Protein AF-A0A2D6XFW9-F1 (afdb_monomer)

Mean predicted aligned error: 20.6 Å

Structure (mmCIF, N/CA/C/O backbone):
data_AF-A0A2D6XFW9-F1
#
_entry.id   AF-A0A2D6XFW9-F1
#
loop_
_atom_site.group_PDB
_atom_site.id
_atom_site.type_symbol
_atom_site.label_atom_id
_atom_site.label_alt_id
_atom_site.label_comp_id
_atom_site.label_asym_id
_atom_site.label_entity_id
_atom_site.label_seq_id
_atom_site.pdbx_PDB_ins_code
_atom_site.Cartn_x
_atom_site.Cartn_y
_atom_site.Cartn_z
_atom_site.occupancy
_atom_site.B_iso_or_equiv
_atom_site.auth_seq_id
_atom_site.auth_comp_id
_atom_site.auth_asym_id
_atom_site.auth_atom_id
_atom_site.pdbx_PDB_model_num
ATOM 1 N N . MET A 1 1 ? -31.466 3.373 77.157 1.00 36.12 1 MET A N 1
ATOM 2 C CA . MET A 1 1 ? -31.553 3.469 78.629 1.00 36.12 1 MET A CA 1
ATOM 3 C C . MET A 1 1 ? -32.788 4.295 78.959 1.00 36.12 1 MET A C 1
ATOM 5 O O . MET A 1 1 ? -32.843 5.422 78.482 1.00 36.12 1 MET A O 1
ATOM 9 N N . PRO A 1 2 ? -33.806 3.752 79.644 1.00 37.75 2 PRO A N 1
ATOM 10 C CA . PRO A 1 2 ? -34.981 4.530 80.019 1.00 37.75 2 PRO A CA 1
ATOM 11 C C . PRO A 1 2 ? -34.646 5.412 81.230 1.00 37.75 2 PRO A C 1
ATOM 13 O O . PRO A 1 2 ? -34.083 4.932 82.213 1.00 37.75 2 PRO A O 1
ATOM 16 N N . TYR A 1 3 ? -34.967 6.704 81.154 1.00 42.16 3 TYR A N 1
ATOM 17 C CA . TYR A 1 3 ? -34.900 7.599 82.307 1.00 42.16 3 TYR A CA 1
ATOM 18 C C . TYR A 1 3 ? -36.077 7.283 83.237 1.00 42.16 3 TYR A C 1
ATOM 20 O O . TYR A 1 3 ? -37.224 7.596 82.931 1.00 42.16 3 TYR A O 1
ATOM 28 N N . ASN A 1 4 ? -35.783 6.641 84.368 1.00 41.56 4 ASN A N 1
ATOM 29 C CA . ASN A 1 4 ? -36.716 6.502 85.482 1.00 41.56 4 ASN A CA 1
ATOM 30 C C . ASN A 1 4 ? -36.939 7.886 86.102 1.00 41.56 4 ASN A C 1
ATOM 32 O O . ASN A 1 4 ? -36.047 8.415 86.765 1.00 41.56 4 ASN A O 1
ATOM 36 N N . ILE A 1 5 ? -38.123 8.466 85.912 1.00 48.41 5 ILE A N 1
ATOM 37 C CA . ILE A 1 5 ? -38.552 9.619 86.705 1.00 48.41 5 ILE A CA 1
ATOM 38 C C . ILE A 1 5 ? -38.893 9.079 88.096 1.00 48.41 5 ILE A C 1
ATOM 40 O O . ILE A 1 5 ? -39.923 8.438 88.296 1.00 48.41 5 ILE A O 1
ATOM 44 N N . GLN A 1 6 ? -37.989 9.280 89.053 1.00 44.66 6 GLN A N 1
ATOM 45 C CA . GLN A 1 6 ? -38.233 8.938 90.449 1.00 44.66 6 GLN A CA 1
ATOM 46 C C . GLN A 1 6 ? -39.279 9.907 91.012 1.00 44.66 6 GLN A C 1
ATOM 48 O O . GLN A 1 6 ? -39.122 11.125 90.943 1.00 44.66 6 GLN A O 1
ATOM 53 N N . THR A 1 7 ? -40.337 9.370 91.614 1.00 50.94 7 THR A N 1
ATOM 54 C CA . THR A 1 7 ? -41.472 10.113 92.196 1.00 50.94 7 THR A CA 1
ATOM 55 C C . THR A 1 7 ? -41.102 11.034 93.372 1.00 50.94 7 THR A C 1
ATOM 57 O O . THR A 1 7 ? -41.977 11.675 93.944 1.00 50.94 7 THR A O 1
ATOM 60 N N . GLY A 1 8 ? -39.815 11.144 93.723 1.00 49.94 8 GLY A N 1
ATOM 61 C CA . GLY A 1 8 ? -39.287 12.041 94.753 1.00 49.94 8 GLY A CA 1
ATOM 62 C C . GLY A 1 8 ? -38.817 13.418 94.261 1.00 49.94 8 GLY A C 1
ATOM 63 O O . GLY A 1 8 ? -38.336 14.195 95.077 1.00 49.94 8 GLY A O 1
ATOM 64 N N . GLN A 1 9 ? -38.920 13.734 92.962 1.00 46.66 9 GLN A N 1
ATOM 65 C CA . GLN A 1 9 ? -38.456 15.016 92.392 1.00 46.66 9 GLN A CA 1
ATOM 66 C C . GLN A 1 9 ? -39.557 16.065 92.159 1.00 46.66 9 GLN A C 1
ATOM 68 O O . GLN A 1 9 ? -39.294 17.112 91.570 1.00 46.66 9 GLN A O 1
ATOM 73 N N . LEU A 1 10 ? 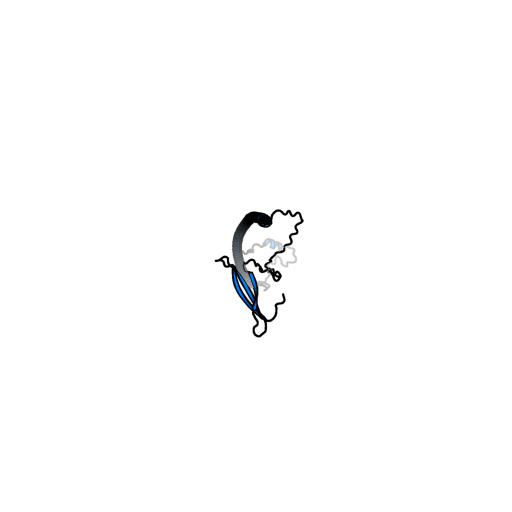-40.784 15.826 92.626 1.00 55.12 10 LEU A N 1
ATOM 74 C CA . LEU A 1 10 ? -41.758 16.908 92.751 1.00 55.12 10 LEU A CA 1
ATOM 75 C C . LEU A 1 10 ? -41.481 17.629 94.069 1.00 55.12 10 LEU A C 1
ATOM 77 O O . LEU A 1 10 ? -41.723 17.074 95.141 1.00 55.12 10 LEU A O 1
ATOM 81 N N . ASP A 1 11 ? -40.963 18.856 93.984 1.00 56.38 11 ASP A N 1
ATOM 82 C CA . ASP A 1 11 ? -40.878 19.778 95.117 1.00 56.38 11 ASP A CA 1
ATOM 83 C C . ASP A 1 11 ? -42.296 20.104 95.613 1.00 56.38 11 ASP A C 1
ATOM 85 O O . ASP A 1 11 ? -42.960 21.060 95.204 1.00 56.38 11 ASP A O 1
ATOM 89 N N . LEU A 1 12 ? -42.785 19.239 96.498 1.00 57.69 12 LEU A N 1
ATOM 90 C CA . LEU A 1 12 ? -44.073 19.361 97.169 1.00 57.69 12 LEU A CA 1
ATOM 91 C C . LEU A 1 12 ? -44.117 20.591 98.091 1.00 57.69 12 LEU A C 1
ATOM 93 O O . LEU A 1 12 ? -45.211 20.996 98.485 1.00 57.69 12 LEU A O 1
ATOM 97 N N . GLY A 1 13 ? -42.963 21.177 98.437 1.00 58.09 13 GLY A N 1
ATOM 98 C CA . GLY A 1 13 ? -42.858 22.403 99.225 1.00 58.09 13 GLY A CA 1
ATOM 99 C C . GLY A 1 13 ? -43.308 23.619 98.421 1.00 58.09 13 GLY A C 1
ATOM 100 O O . GLY A 1 13 ? -44.264 24.288 98.815 1.00 58.09 13 GLY A O 1
ATOM 101 N N . GLY A 1 14 ? -42.703 23.837 97.249 1.00 57.44 14 GLY A N 1
ATOM 102 C CA . GLY A 1 14 ? -43.089 24.923 96.340 1.00 57.44 14 GLY A CA 1
ATOM 103 C C . GLY A 1 14 ? -44.512 24.779 95.784 1.00 57.44 14 GLY A C 1
ATOM 104 O O . GLY A 1 14 ? -45.236 25.767 95.641 1.00 57.44 14 GLY A O 1
ATOM 105 N N . LEU A 1 15 ? -44.968 23.543 95.539 1.00 56.75 15 LEU A N 1
ATOM 106 C CA . LEU A 1 15 ? -46.327 23.290 95.045 1.00 56.75 15 LEU A CA 1
ATOM 107 C C . LEU A 1 15 ? -47.404 23.544 96.117 1.00 56.75 15 LEU A C 1
ATOM 109 O O . LEU A 1 15 ? -48.487 24.035 95.795 1.00 56.75 15 LEU A O 1
ATOM 113 N N . LYS A 1 16 ? -47.108 23.271 97.397 1.00 54.97 16 LYS A N 1
ATOM 114 C CA . LYS A 1 16 ? -48.001 23.610 98.520 1.00 54.97 16 LYS A CA 1
ATOM 115 C C . LYS A 1 16 ? -48.196 25.115 98.656 1.00 54.97 16 LYS A C 1
ATOM 117 O O . LYS A 1 16 ? -49.320 25.559 98.861 1.00 54.97 16 LYS A O 1
ATOM 122 N N . GLU A 1 17 ? -47.131 25.896 98.514 1.00 55.38 17 GLU A N 1
ATOM 123 C CA . GLU A 1 17 ? -47.202 27.357 98.613 1.00 55.38 17 GLU A CA 1
ATOM 124 C C . GLU A 1 17 ? -47.985 27.984 97.449 1.00 55.38 17 GLU A C 1
ATOM 126 O O . GLU A 1 17 ? -48.726 28.951 97.633 1.00 55.38 17 GLU A O 1
ATOM 131 N N . TYR A 1 18 ? -47.885 27.391 96.256 1.00 56.81 18 TYR A N 1
ATOM 132 C CA . TYR A 1 18 ? -48.625 27.846 95.080 1.00 56.81 18 TYR A CA 1
ATOM 133 C C . TYR A 1 18 ? -50.129 27.530 95.166 1.00 56.81 18 TYR A C 1
ATOM 135 O O . TYR A 1 18 ? -50.955 28.344 94.751 1.00 56.81 18 TYR A O 1
ATOM 143 N N . LEU A 1 19 ? -50.496 26.382 95.749 1.00 54.97 19 LEU A N 1
ATOM 144 C CA . LEU A 1 19 ? -51.890 25.943 95.907 1.00 54.97 19 LEU A CA 1
ATOM 145 C C . LEU A 1 19 ? -52.608 26.559 97.122 1.00 54.97 19 LEU A C 1
ATOM 147 O O . LEU A 1 19 ? -53.835 26.552 97.163 1.00 54.97 19 LEU A O 1
ATOM 151 N N . LEU A 1 20 ? -51.875 27.112 98.094 1.00 55.34 20 LEU A N 1
ATOM 152 C CA . LEU A 1 20 ? -52.429 27.701 99.324 1.00 55.34 20 LEU A CA 1
ATOM 153 C C . LEU A 1 20 ? -52.500 29.240 99.300 1.00 55.34 20 LEU A C 1
ATOM 155 O O . LEU A 1 20 ? -52.651 29.870 100.349 1.00 55.34 20 LEU A O 1
ATOM 159 N N . ARG A 1 21 ? -52.415 29.878 98.122 1.00 57.34 21 ARG A N 1
ATOM 160 C CA . ARG A 1 21 ? -52.534 31.342 98.018 1.00 57.34 21 ARG A CA 1
ATOM 161 C C . ARG A 1 21 ? -53.916 31.833 98.500 1.00 57.34 21 ARG A C 1
ATOM 163 O O . ARG A 1 21 ? -54.924 31.417 97.929 1.00 57.34 21 ARG A O 1
ATOM 170 N N . PRO A 1 22 ? -53.997 32.798 99.441 1.00 51.69 22 PRO A N 1
ATOM 171 C CA . PRO A 1 22 ? -55.264 33.233 100.052 1.00 51.69 22 PRO A CA 1
ATOM 172 C C . PRO A 1 22 ? -56.226 34.039 99.156 1.00 51.69 22 PRO A C 1
ATOM 174 O O . PRO A 1 22 ? -57.184 34.608 99.669 1.00 51.69 22 PRO A O 1
ATOM 177 N N . ALA A 1 23 ? -55.984 34.159 97.847 1.00 52.81 23 ALA A N 1
ATOM 178 C CA . ALA A 1 23 ? -56.707 35.115 97.000 1.00 52.81 23 ALA A CA 1
ATOM 179 C C . ALA A 1 23 ? -56.945 34.638 95.556 1.00 52.81 23 ALA A C 1
ATOM 181 O O . ALA A 1 23 ? -56.825 35.422 94.618 1.00 52.81 23 ALA A O 1
ATOM 182 N N . SER A 1 24 ? -57.310 33.368 95.354 1.00 47.84 24 SER A N 1
ATOM 183 C CA . SER A 1 24 ? -57.966 32.966 94.102 1.00 47.84 24 SER A CA 1
ATOM 184 C C . SER A 1 24 ? -59.389 32.504 94.398 1.00 47.84 24 SER A C 1
ATOM 186 O O . SER A 1 24 ? -59.633 31.455 94.983 1.00 47.84 24 SER A O 1
ATOM 188 N N . THR A 1 25 ? -60.353 33.332 94.018 1.00 51.44 25 THR A N 1
ATOM 189 C CA . THR A 1 25 ? -61.796 33.118 94.168 1.00 51.44 25 THR A CA 1
ATOM 190 C C . THR A 1 25 ? -62.356 32.079 93.183 1.00 51.44 25 THR A C 1
ATOM 192 O O . THR A 1 25 ? -63.537 32.129 92.852 1.00 51.44 25 THR A O 1
ATOM 195 N N . SER A 1 26 ? -61.548 31.123 92.702 1.00 50.12 26 SER A N 1
ATOM 196 C CA . SER A 1 26 ? -62.024 30.098 91.758 1.00 50.12 26 SER A CA 1
ATOM 197 C C . SER A 1 26 ? -61.462 28.684 91.940 1.00 50.12 26 SER A C 1
ATOM 199 O O . SER A 1 26 ? -61.667 27.850 91.060 1.00 50.12 26 SER A O 1
ATOM 201 N N . LEU A 1 27 ? -60.813 28.358 93.061 1.00 49.47 27 LEU A N 1
ATOM 202 C CA . LEU A 1 27 ? -60.666 26.956 93.463 1.00 49.47 27 LEU A CA 1
ATOM 203 C C . LEU A 1 27 ? -61.596 26.687 94.643 1.00 49.47 27 LEU A C 1
ATOM 205 O O . LEU A 1 27 ? -61.337 27.093 95.772 1.00 49.47 27 LEU A O 1
ATOM 209 N N . SER A 1 28 ? -62.697 25.988 94.374 1.00 47.03 28 SER A N 1
ATOM 210 C CA . SER A 1 28 ? -63.660 25.494 95.361 1.00 47.03 28 SER A CA 1
ATOM 211 C C . SER A 1 28 ? -63.086 24.326 96.180 1.00 47.03 28 SER A C 1
ATOM 213 O O . SER A 1 28 ? -63.666 23.244 96.239 1.00 47.03 28 SER A O 1
ATOM 215 N N . GLY A 1 29 ? -61.920 24.529 96.786 1.00 47.06 29 GLY A N 1
ATOM 216 C CA . GLY A 1 29 ? -61.250 23.576 97.659 1.00 47.06 29 GLY A CA 1
ATOM 217 C C . GLY A 1 29 ? -60.850 24.284 98.942 1.00 47.06 29 GLY A C 1
ATOM 218 O O . GLY A 1 29 ? -59.818 24.938 99.001 1.00 47.06 29 GLY A O 1
ATOM 219 N N . SER A 1 30 ? -61.695 24.191 99.967 1.00 46.94 30 SER A N 1
ATOM 220 C CA . SER A 1 30 ? -61.355 24.636 101.321 1.00 46.94 30 SER A CA 1
ATOM 221 C C . SER A 1 30 ? -60.059 23.957 101.785 1.00 46.94 30 SER A C 1
ATOM 223 O O . SER A 1 30 ? -59.922 22.743 101.655 1.00 46.94 30 SER A O 1
ATOM 225 N N . ALA A 1 31 ? -59.133 24.716 102.381 1.00 51.06 31 ALA A N 1
ATOM 226 C CA . ALA A 1 31 ? -57.879 24.198 102.943 1.00 51.06 31 ALA A CA 1
ATOM 227 C C . ALA A 1 31 ? -58.079 23.224 104.128 1.00 51.06 31 ALA A C 1
ATOM 229 O O . ALA A 1 31 ? -57.128 22.588 104.574 1.00 51.06 31 ALA A O 1
ATOM 230 N N . LEU A 1 32 ? -59.314 23.085 104.626 1.00 47.47 32 LEU A N 1
ATOM 231 C CA . LEU A 1 32 ? -59.712 22.092 105.631 1.00 47.47 32 LEU A CA 1
ATOM 232 C C . LEU A 1 32 ? -60.466 20.898 105.021 1.00 47.47 32 LEU A C 1
ATOM 234 O O . LEU A 1 32 ? -60.888 20.001 105.746 1.00 47.47 32 LEU A O 1
ATOM 238 N N . ASN A 1 33 ? -60.632 20.868 103.696 1.00 45.75 33 ASN A N 1
ATOM 239 C CA . ASN A 1 33 ? -61.278 19.785 102.970 1.00 45.75 33 ASN A CA 1
ATOM 240 C C . ASN A 1 33 ? -60.227 18.837 102.370 1.00 45.75 33 ASN A C 1
ATOM 242 O O . ASN A 1 33 ? -59.989 18.805 101.164 1.00 45.75 33 ASN A O 1
ATOM 246 N N . THR A 1 34 ? -59.601 18.031 103.229 1.00 45.88 34 THR A N 1
ATOM 247 C CA . THR A 1 34 ? -58.757 16.896 102.814 1.00 45.88 34 THR A CA 1
ATOM 248 C C . THR A 1 34 ? -59.562 15.744 102.200 1.00 45.88 34 THR A C 1
ATOM 250 O O . THR A 1 34 ? -58.976 14.752 101.774 1.00 45.88 34 THR A O 1
ATOM 253 N N . THR A 1 35 ? -60.891 15.869 102.102 1.00 44.88 35 THR A N 1
ATOM 254 C CA . THR A 1 35 ? -61.778 14.903 101.440 1.00 44.88 35 THR A CA 1
ATOM 255 C C . THR A 1 35 ? -62.240 15.362 100.054 1.00 44.88 35 THR A C 1
ATOM 257 O O . THR A 1 35 ? -63.012 14.662 99.411 1.00 44.88 35 THR A O 1
ATOM 260 N N . GLY A 1 36 ? -61.686 16.466 99.530 1.00 42.34 36 GLY A N 1
ATOM 261 C CA . GLY A 1 36 ? -61.765 16.854 98.113 1.00 42.34 36 GLY A CA 1
ATOM 262 C C . GLY A 1 36 ? -60.891 15.998 97.185 1.00 42.34 36 GLY A C 1
ATOM 263 O O . GLY A 1 36 ? -60.673 16.351 96.029 1.00 42.34 36 GLY A O 1
ATOM 264 N N . PHE A 1 37 ? -60.375 14.877 97.694 1.00 46.59 37 PHE A N 1
ATOM 265 C CA . PHE A 1 37 ? -59.986 13.739 96.877 1.00 46.59 37 PHE A CA 1
ATOM 266 C C . PHE A 1 37 ? -61.227 13.328 96.090 1.00 46.59 37 PHE A C 1
ATOM 268 O O . PHE A 1 37 ? -62.260 13.101 96.710 1.00 46.59 37 PHE A O 1
ATOM 275 N N . TYR A 1 38 ? -61.153 13.247 94.760 1.00 43.62 38 TYR A N 1
ATOM 276 C CA . TYR A 1 38 ? -62.194 12.604 93.956 1.00 43.62 38 TYR A CA 1
ATOM 277 C C . TYR A 1 38 ? -62.615 11.296 94.657 1.00 43.62 38 TYR A C 1
ATOM 279 O O . TYR A 1 38 ? -61.826 10.349 94.666 1.00 43.62 38 TYR A O 1
ATOM 287 N N . PRO A 1 39 ? -63.813 11.208 95.271 1.00 42.81 39 PRO A N 1
ATOM 288 C CA . PRO A 1 39 ? -64.219 10.042 96.041 1.00 42.81 39 PRO A CA 1
ATOM 289 C C . PRO A 1 39 ? -64.904 9.051 95.104 1.00 42.81 39 PRO A C 1
ATOM 291 O O . PRO A 1 39 ? -65.959 8.504 95.404 1.00 42.81 39 PRO A O 1
ATOM 294 N N . TYR A 1 40 ? -64.297 8.837 93.941 1.00 41.16 40 TYR A N 1
ATOM 295 C CA . TYR A 1 40 ? -64.568 7.671 93.134 1.00 41.16 40 TYR A CA 1
ATOM 296 C C . TYR A 1 40 ? -63.318 6.810 93.208 1.00 41.16 40 TYR A C 1
ATOM 298 O O . TYR A 1 40 ? -62.318 7.030 92.527 1.00 41.16 40 TYR A O 1
ATOM 306 N N . THR A 1 41 ? -63.380 5.807 94.081 1.00 45.09 41 THR A N 1
ATOM 307 C CA . THR A 1 41 ? -62.641 4.561 93.902 1.00 45.09 41 THR A CA 1
ATOM 308 C C . THR A 1 41 ? -63.145 3.932 92.604 1.00 45.09 41 THR A C 1
ATOM 310 O O . THR A 1 41 ? -64.073 3.129 92.603 1.00 45.09 41 THR A O 1
ATOM 313 N N . GLY A 1 42 ? -62.617 4.408 91.485 1.00 51.47 42 GLY A N 1
ATOM 314 C CA . GLY A 1 42 ? -63.101 4.081 90.153 1.00 51.47 42 GLY A CA 1
ATOM 315 C C . GLY A 1 42 ? -62.723 5.199 89.198 1.00 51.47 42 GLY A C 1
ATOM 316 O O . GLY A 1 42 ? -63.120 6.343 89.391 1.00 51.47 42 GLY A O 1
ATOM 317 N N . ASN A 1 43 ? -61.914 4.862 88.196 1.00 50.12 43 ASN A N 1
ATOM 318 C CA . ASN A 1 43 ? -61.551 5.725 87.077 1.00 50.12 43 ASN A CA 1
ATOM 319 C C . ASN A 1 43 ? -62.828 6.387 86.503 1.00 50.12 43 ASN A C 1
ATOM 321 O O . ASN A 1 43 ? -63.604 5.669 85.877 1.00 50.12 43 ASN A O 1
ATOM 325 N N . PRO A 1 44 ? -63.076 7.704 86.689 1.00 50.19 44 PRO A N 1
ATOM 326 C CA . PRO A 1 44 ? -64.370 8.350 86.402 1.00 50.19 44 PRO A CA 1
ATOM 327 C C . PRO A 1 44 ? -64.752 8.418 84.919 1.00 50.19 44 PRO A C 1
ATOM 329 O O . PRO A 1 44 ? -65.653 9.164 84.546 1.00 50.19 44 PRO A O 1
ATOM 332 N N . SER A 1 45 ? -64.024 7.715 84.058 1.00 52.38 45 SER A N 1
ATOM 333 C CA . SER A 1 45 ? -64.115 7.882 82.623 1.00 52.38 45 SER A CA 1
ATOM 334 C C . SER A 1 45 ? -64.441 6.593 81.875 1.00 52.38 45 SER A C 1
ATOM 336 O O . SER A 1 45 ? -64.977 6.705 80.786 1.00 52.38 45 SER A O 1
ATOM 338 N N . ASP A 1 46 ? -64.128 5.386 82.367 1.00 52.22 46 ASP A N 1
ATOM 339 C CA . ASP A 1 46 ? -64.148 4.161 81.525 1.00 52.22 46 ASP A CA 1
ATOM 340 C C . ASP A 1 46 ? -63.426 4.323 80.155 1.00 52.22 46 ASP A C 1
ATOM 342 O O . ASP A 1 46 ? -63.452 3.435 79.309 1.00 52.22 46 ASP A O 1
ATOM 346 N N . PHE A 1 47 ? -62.725 5.443 79.927 1.00 57.06 47 PHE A N 1
ATOM 347 C CA . PHE A 1 47 ? -62.207 5.853 78.622 1.00 57.06 47 PHE A CA 1
ATOM 348 C C . PHE A 1 47 ? -60.833 5.228 78.350 1.00 57.06 47 PHE A C 1
ATOM 350 O O . PHE A 1 47 ? -60.435 5.104 77.196 1.00 57.06 47 PHE A O 1
ATOM 357 N N . ALA A 1 48 ? -60.113 4.814 79.399 1.00 56.81 48 ALA A N 1
ATOM 358 C CA . ALA A 1 48 ? -58.905 3.998 79.302 1.00 56.81 48 ALA A CA 1
ATOM 359 C C . ALA A 1 48 ? -58.590 3.339 80.657 1.00 56.81 48 ALA A C 1
ATOM 361 O O . ALA A 1 48 ? -58.143 4.003 81.594 1.00 56.81 48 ALA A O 1
ATOM 362 N N . HIS A 1 49 ? -58.809 2.029 80.780 1.00 70.19 49 HIS A N 1
ATOM 363 C CA . HIS A 1 49 ? -58.233 1.231 81.868 1.00 70.19 49 HIS A CA 1
ATOM 364 C C . HIS A 1 49 ? -56.787 0.837 81.506 1.00 70.19 49 HIS A C 1
ATOM 366 O O . HIS A 1 49 ? -56.450 0.732 80.327 1.00 70.19 49 HIS A O 1
ATOM 372 N N . SER A 1 50 ? -55.913 0.619 82.494 1.00 77.31 50 SER A N 1
ATOM 373 C CA . SER A 1 50 ? -54.483 0.332 82.295 1.00 77.31 50 SER A CA 1
ATOM 374 C C . SER A 1 50 ? -54.227 -0.843 81.346 1.00 77.31 50 SER A C 1
ATOM 376 O O . SER A 1 50 ? -53.312 -0.762 80.534 1.00 77.31 50 SER A O 1
ATOM 378 N N . GLY A 1 51 ? -55.080 -1.874 81.370 1.00 82.06 51 GLY A N 1
ATOM 379 C CA . GLY A 1 51 ? -54.987 -3.004 80.439 1.00 82.06 51 GLY A CA 1
ATOM 380 C C . GLY A 1 51 ? -55.249 -2.637 78.969 1.00 82.06 51 GLY A C 1
ATOM 381 O O . GLY A 1 51 ? -54.635 -3.215 78.079 1.00 82.06 51 GLY A O 1
ATOM 382 N N . TYR A 1 52 ? -56.102 -1.644 78.691 1.00 83.81 52 TYR A N 1
ATOM 383 C CA . TYR A 1 52 ? -56.346 -1.156 77.324 1.00 83.81 52 TYR A CA 1
ATOM 384 C C . TYR A 1 52 ? -55.138 -0.387 76.775 1.00 83.81 52 TYR A C 1
ATOM 386 O O . TYR A 1 52 ? -54.733 -0.585 75.631 1.00 83.81 52 TYR A O 1
ATOM 394 N N . VAL A 1 53 ? -54.520 0.456 77.610 1.00 85.69 53 VAL A N 1
ATOM 395 C CA . VAL A 1 53 ? -53.297 1.191 77.247 1.00 85.69 53 VAL A CA 1
ATOM 396 C C . VAL A 1 53 ? -52.128 0.230 77.024 1.00 85.69 53 VAL A C 1
ATOM 398 O O . VAL A 1 53 ? -51.367 0.406 76.075 1.00 85.69 53 VAL A O 1
ATOM 401 N N . GLU A 1 54 ? -52.003 -0.800 77.862 1.00 86.56 54 GLU A N 1
ATOM 402 C CA . GLU A 1 54 ? -50.982 -1.841 77.722 1.00 86.56 54 GLU A CA 1
ATOM 403 C C . GLU A 1 54 ? -51.153 -2.637 76.422 1.00 86.56 54 GLU A C 1
ATOM 405 O O . GLU A 1 54 ? -50.182 -2.802 75.684 1.00 86.56 54 GLU A O 1
ATOM 410 N N . ALA A 1 55 ? -52.384 -3.041 76.089 1.00 87.69 55 ALA A N 1
ATOM 411 C CA . ALA A 1 55 ? -52.686 -3.731 74.835 1.00 87.69 55 ALA A CA 1
ATOM 412 C C . ALA A 1 55 ? -52.315 -2.880 73.609 1.00 87.69 55 ALA A C 1
ATOM 414 O O . ALA A 1 55 ? -51.551 -3.331 72.757 1.00 87.69 55 ALA A O 1
ATOM 415 N N . ILE A 1 56 ? -52.762 -1.618 73.559 1.00 91.06 56 ILE A N 1
ATOM 416 C CA . ILE A 1 56 ? -52.424 -0.699 72.458 1.00 91.06 56 ILE A CA 1
ATOM 417 C C . ILE A 1 56 ? -50.915 -0.473 72.362 1.00 91.06 56 ILE A C 1
ATOM 419 O O . ILE A 1 56 ? -50.354 -0.455 71.266 1.00 91.06 56 ILE A O 1
ATOM 423 N N . SER A 1 57 ? -50.235 -0.288 73.495 1.00 92.56 57 SER A N 1
ATOM 424 C CA . SER A 1 57 ? -48.783 -0.105 73.513 1.00 92.56 57 SER A CA 1
ATOM 425 C C . SER A 1 57 ? -48.051 -1.345 72.986 1.00 92.56 57 SER A C 1
ATOM 427 O O . SER A 1 57 ? -47.082 -1.211 72.230 1.00 92.56 57 SER A O 1
ATOM 429 N N . GLY A 1 58 ? -48.544 -2.538 73.328 1.00 96.06 58 GLY A N 1
ATOM 430 C CA . GLY A 1 58 ? -48.074 -3.815 72.798 1.00 96.06 58 GLY A CA 1
ATOM 431 C C . GLY A 1 58 ? -48.256 -3.918 71.285 1.00 96.06 58 GLY A C 1
ATOM 432 O O . GLY A 1 58 ? -47.285 -4.199 70.580 1.00 96.06 58 GLY A O 1
ATOM 433 N N . ASP A 1 59 ? -49.451 -3.607 70.778 1.00 96.25 59 ASP A N 1
ATOM 434 C CA . ASP A 1 59 ? -49.760 -3.616 69.344 1.00 96.25 59 ASP A CA 1
ATOM 435 C C . ASP A 1 59 ? -48.863 -2.642 68.571 1.00 96.25 59 ASP A C 1
ATOM 437 O O . ASP A 1 59 ? -48.229 -3.027 67.586 1.00 96.25 59 ASP A O 1
ATOM 441 N N . ILE A 1 60 ? -48.727 -1.398 69.048 1.00 96.38 60 ILE A N 1
ATOM 442 C CA . ILE A 1 60 ? -47.847 -0.385 68.443 1.00 96.38 60 ILE A CA 1
ATOM 443 C C . ILE A 1 60 ? -46.396 -0.874 68.430 1.00 96.38 60 ILE A C 1
ATOM 445 O O . ILE A 1 60 ? -45.719 -0.782 67.405 1.00 96.38 60 ILE A O 1
ATOM 449 N N . SER A 1 61 ? -45.914 -1.431 69.541 1.00 96.12 61 SER A N 1
ATOM 450 C CA . SER A 1 61 ? -44.549 -1.961 69.634 1.00 96.12 61 SER A CA 1
ATOM 451 C C . SER A 1 61 ? -44.333 -3.137 68.676 1.00 96.12 61 SER A C 1
ATOM 453 O O . SER A 1 61 ? -43.288 -3.226 68.025 1.00 96.12 61 SER A O 1
ATOM 455 N N . GLY A 1 62 ? -45.331 -4.014 68.539 1.00 97.25 62 GLY A N 1
ATOM 456 C CA . GLY A 1 62 ? -45.336 -5.120 67.585 1.00 97.25 62 GLY A CA 1
ATOM 457 C C . GLY A 1 62 ? -45.291 -4.643 66.132 1.00 97.25 62 GLY A C 1
ATOM 458 O O . GLY A 1 62 ? -44.471 -5.138 65.348 1.00 97.25 62 GLY A O 1
ATOM 459 N N . TYR A 1 63 ? -46.100 -3.639 65.785 1.00 98.06 63 TYR A N 1
ATOM 460 C CA . TYR A 1 63 ? -46.089 -3.001 64.467 1.00 98.06 63 TYR A CA 1
ATOM 461 C C . TYR A 1 63 ? -44.742 -2.346 64.164 1.00 98.06 63 TYR A C 1
ATOM 463 O O . TYR A 1 63 ? -44.158 -2.620 63.116 1.00 98.06 63 TYR A O 1
ATOM 471 N N . ILE A 1 64 ? -44.198 -1.550 65.091 1.00 97.50 64 ILE A N 1
ATOM 472 C CA . ILE A 1 64 ? -42.883 -0.911 64.934 1.00 97.50 64 ILE A CA 1
ATOM 473 C C . ILE A 1 64 ? -41.801 -1.968 64.708 1.00 97.50 64 ILE A C 1
ATOM 475 O O . ILE A 1 64 ? -40.977 -1.824 63.803 1.00 97.50 64 ILE A O 1
ATOM 479 N N . ARG A 1 65 ? -41.801 -3.057 65.487 1.00 97.56 65 ARG A N 1
ATOM 480 C CA . ARG A 1 65 ? -40.826 -4.147 65.332 1.00 97.56 65 ARG A CA 1
ATOM 481 C C . ARG A 1 65 ? -40.936 -4.822 63.964 1.00 97.56 65 ARG A C 1
ATOM 483 O O . ARG A 1 65 ? -39.915 -5.151 63.372 1.00 97.56 65 ARG A O 1
ATOM 490 N N . THR A 1 66 ? -42.153 -5.002 63.460 1.00 98.12 66 THR A N 1
ATOM 491 C CA . THR A 1 66 ? -42.398 -5.617 62.148 1.00 98.12 66 THR A CA 1
ATOM 492 C C . THR A 1 66 ? -41.927 -4.705 61.019 1.00 98.12 66 THR A C 1
ATOM 494 O O . THR A 1 66 ? -41.109 -5.115 60.202 1.00 98.12 66 THR A O 1
ATOM 497 N N . VAL A 1 67 ? -42.362 -3.442 61.018 1.00 97.81 67 VAL A N 1
ATOM 498 C CA . VAL A 1 67 ? -41.993 -2.455 59.990 1.00 97.81 67 VAL A CA 1
ATOM 499 C C . VAL A 1 67 ? -40.485 -2.195 59.985 1.00 97.81 67 VAL A C 1
ATOM 501 O O . VAL A 1 67 ? -39.864 -2.176 58.928 1.00 97.81 67 VAL A O 1
ATOM 504 N N . SER A 1 68 ? -39.865 -2.051 61.160 1.00 97.69 68 SER A N 1
ATOM 505 C CA . SER A 1 68 ? -38.408 -1.872 61.259 1.00 97.69 68 SER A CA 1
ATOM 506 C C . SER A 1 68 ? -37.610 -3.116 60.858 1.00 97.69 68 SER A C 1
ATOM 508 O O . SER A 1 68 ? -36.458 -2.978 60.449 1.00 97.69 68 SER A O 1
ATOM 510 N N . GLY A 1 69 ? -38.196 -4.313 60.966 1.00 98.31 69 GLY A N 1
ATOM 511 C CA . GLY A 1 69 ? -37.633 -5.545 60.414 1.00 98.31 69 GLY A CA 1
ATOM 512 C C . GLY A 1 69 ? -37.598 -5.500 58.890 1.00 98.31 69 GLY A C 1
ATOM 513 O O . GLY A 1 69 ? -36.519 -5.568 58.316 1.00 98.31 69 GLY A O 1
ATOM 514 N N . VAL A 1 70 ? -38.751 -5.254 58.260 1.00 98.31 70 VAL A N 1
ATOM 515 C CA . VAL A 1 70 ? -38.872 -5.154 56.793 1.00 98.31 70 VAL A CA 1
ATOM 516 C C . VAL A 1 70 ? -37.927 -4.095 56.222 1.00 98.31 70 VAL A C 1
ATOM 518 O O . VAL A 1 70 ? -37.142 -4.391 55.332 1.00 98.31 70 VAL A O 1
ATOM 521 N N . ILE A 1 71 ? -37.916 -2.882 56.790 1.00 98.31 71 ILE A N 1
ATOM 522 C CA . ILE A 1 71 ? -37.024 -1.802 56.331 1.00 98.31 71 ILE A CA 1
ATOM 523 C C . ILE A 1 71 ? -35.550 -2.209 56.429 1.00 98.31 71 ILE A C 1
ATOM 525 O O . ILE A 1 71 ? -34.747 -1.858 55.567 1.00 98.31 71 ILE A O 1
ATOM 529 N N . ARG A 1 72 ? -35.166 -2.915 57.499 1.00 98.56 72 ARG A N 1
ATOM 530 C CA . ARG A 1 72 ? -33.786 -3.371 57.680 1.00 98.56 72 ARG A CA 1
ATOM 531 C C . ARG A 1 72 ? -33.407 -4.382 56.607 1.00 98.56 72 ARG A C 1
ATOM 533 O O . ARG A 1 72 ? -32.322 -4.257 56.048 1.00 98.56 72 ARG A O 1
ATOM 540 N N . ASP A 1 73 ? -34.283 -5.340 56.338 1.00 98.50 73 ASP A N 1
ATOM 541 C CA . ASP A 1 73 ? -34.040 -6.383 55.348 1.00 98.50 73 ASP A CA 1
ATOM 542 C C . ASP A 1 73 ? -33.945 -5.774 53.938 1.00 98.50 73 ASP A C 1
ATOM 544 O O . ASP A 1 73 ? -32.954 -6.016 53.248 1.00 98.50 73 ASP A O 1
ATOM 548 N N . ASP A 1 74 ? -34.859 -4.866 53.573 1.00 98.56 74 ASP A N 1
ATOM 549 C CA . ASP A 1 74 ? -34.836 -4.141 52.292 1.00 98.56 74 ASP A CA 1
ATOM 550 C C . ASP A 1 74 ? -33.551 -3.314 52.114 1.00 98.56 74 ASP A C 1
ATOM 552 O O . ASP A 1 74 ? -32.942 -3.292 51.040 1.00 98.56 74 ASP A O 1
ATOM 556 N N . LEU A 1 75 ? -33.107 -2.621 53.170 1.00 98.62 75 LEU A N 1
ATOM 557 C CA . LEU A 1 75 ? -31.872 -1.833 53.136 1.00 98.62 75 LEU A CA 1
ATOM 558 C C . LEU A 1 75 ? -30.634 -2.721 52.983 1.00 98.62 75 LEU A C 1
ATOM 560 O O . LEU A 1 75 ? -29.710 -2.357 52.250 1.00 98.62 75 LEU A O 1
ATOM 564 N N . VAL A 1 76 ? -30.606 -3.870 53.661 1.00 98.62 76 VAL A N 1
ATOM 565 C CA . VAL A 1 76 ? -29.513 -4.841 53.542 1.00 98.62 76 VAL A CA 1
ATOM 566 C C . VAL A 1 76 ? -29.481 -5.425 52.133 1.00 98.62 76 VAL A C 1
ATOM 568 O O . VAL A 1 76 ? -28.424 -5.398 51.501 1.00 98.62 76 VAL A O 1
ATOM 571 N N . GLU A 1 77 ? -30.619 -5.878 51.607 1.00 98.50 77 GLU A N 1
ATOM 572 C CA . GLU A 1 77 ? -30.717 -6.448 50.262 1.00 98.50 77 GLU A CA 1
ATOM 573 C C . GLU A 1 77 ? -30.317 -5.429 49.188 1.00 98.50 77 GLU A C 1
ATOM 575 O O . GLU A 1 77 ? -29.466 -5.710 48.339 1.00 98.50 77 GLU A O 1
ATOM 580 N N . SER A 1 78 ? -30.866 -4.214 49.253 1.00 98.56 78 SER A N 1
ATOM 581 C CA . SER A 1 78 ? -30.535 -3.136 48.318 1.00 98.56 78 SER A CA 1
ATOM 582 C C . SER A 1 78 ? -29.047 -2.768 48.388 1.00 98.56 78 SER A C 1
ATOM 584 O O . SER A 1 78 ? -28.388 -2.614 47.355 1.00 98.56 78 SER A O 1
ATOM 586 N N . GLY A 1 79 ? -28.473 -2.729 49.597 1.00 98.62 79 GLY A N 1
ATOM 587 C CA . GLY A 1 79 ? -27.041 -2.523 49.810 1.00 98.62 79 GLY A CA 1
ATOM 588 C C . GLY A 1 79 ? -26.177 -3.627 49.190 1.00 98.62 79 GLY A C 1
ATOM 589 O O . GLY A 1 79 ? -25.185 -3.332 48.515 1.00 98.62 79 GLY A O 1
ATOM 590 N N . THR A 1 80 ? -26.563 -4.895 49.358 1.00 98.62 80 THR A N 1
ATOM 591 C CA . THR A 1 80 ? -25.879 -6.039 48.736 1.00 98.62 80 THR A CA 1
ATOM 592 C C . THR A 1 80 ? -25.965 -5.985 47.211 1.00 98.62 80 THR A C 1
ATOM 594 O O . THR A 1 80 ? -24.942 -6.136 46.536 1.00 98.62 80 THR A O 1
ATOM 597 N N . ASN A 1 81 ? -27.144 -5.696 46.657 1.00 98.56 81 ASN A N 1
ATOM 598 C CA . ASN A 1 81 ? -27.357 -5.600 45.212 1.00 98.56 81 ASN A CA 1
ATOM 599 C C . ASN A 1 81 ? -26.531 -4.468 44.589 1.00 98.56 81 ASN A C 1
ATOM 601 O O . ASN A 1 81 ? -25.838 -4.681 43.588 1.00 98.56 81 ASN A O 1
ATOM 605 N N . LEU A 1 82 ? -26.533 -3.285 45.210 1.00 98.62 82 LEU A N 1
ATOM 606 C CA . LEU A 1 82 ? -25.754 -2.139 44.745 1.00 98.62 82 LEU A CA 1
ATOM 607 C C . LEU A 1 82 ? -24.244 -2.409 44.816 1.00 98.62 82 LEU A C 1
ATOM 609 O O . LEU A 1 82 ? -23.511 -2.077 43.881 1.00 98.62 82 LEU A O 1
ATOM 613 N N . SER A 1 83 ? -23.775 -3.046 45.892 1.00 98.62 83 SER A N 1
ATOM 614 C CA . SER A 1 83 ? -22.368 -3.439 46.044 1.00 98.62 83 SER A CA 1
ATOM 615 C C . SER A 1 83 ? -21.937 -4.451 44.974 1.00 98.62 83 SER A C 1
ATOM 617 O O . SER A 1 83 ? -20.886 -4.290 44.339 1.00 98.62 83 SER A O 1
ATOM 619 N N . GLY A 1 84 ? -22.782 -5.450 44.701 1.00 98.75 84 GLY A N 1
ATOM 620 C CA . GLY A 1 84 ? -22.553 -6.440 43.651 1.00 98.75 84 GLY A CA 1
ATOM 621 C C . GLY A 1 84 ? -22.504 -5.814 42.257 1.00 98.75 84 GLY A C 1
ATOM 622 O O . GLY A 1 84 ? -21.582 -6.092 41.488 1.00 98.75 84 GLY A O 1
ATOM 623 N N . TYR A 1 85 ? -23.447 -4.922 41.941 1.00 98.69 85 TYR A N 1
ATOM 624 C CA . TYR A 1 85 ? -23.460 -4.189 40.674 1.00 98.69 85 TYR A CA 1
ATOM 625 C C . TYR A 1 85 ? -22.211 -3.315 40.506 1.00 98.69 85 TYR A C 1
ATOM 627 O O . TYR A 1 85 ? -21.538 -3.382 39.478 1.00 98.69 85 TYR A O 1
ATOM 635 N N . THR A 1 86 ? -21.848 -2.561 41.546 1.00 98.69 86 THR A N 1
ATOM 636 C CA . THR A 1 86 ? -20.654 -1.702 41.548 1.00 98.69 86 THR A CA 1
ATOM 637 C C . THR A 1 86 ? -19.384 -2.516 41.305 1.00 98.69 86 THR A C 1
ATOM 639 O O . THR A 1 86 ? -18.524 -2.109 40.525 1.00 98.69 86 THR A O 1
ATOM 642 N N . THR A 1 87 ? -19.278 -3.695 41.924 1.00 98.75 87 THR A N 1
ATOM 643 C CA . THR A 1 87 ? -18.138 -4.599 41.728 1.00 98.75 87 THR A CA 1
ATOM 644 C C . THR A 1 87 ? -18.060 -5.097 40.286 1.00 98.75 87 THR A C 1
ATOM 646 O O . THR A 1 87 ? -17.001 -4.981 39.674 1.00 98.75 87 THR A O 1
ATOM 649 N N . LYS A 1 88 ? -19.180 -5.551 39.706 1.00 98.69 88 LYS A N 1
ATOM 650 C CA . LYS A 1 88 ? -19.233 -6.001 38.303 1.00 98.69 88 LYS A CA 1
ATOM 651 C C . LYS A 1 88 ? -18.807 -4.907 37.325 1.00 98.69 88 LYS A C 1
ATOM 653 O O . LYS A 1 88 ? -17.985 -5.162 36.452 1.00 98.69 88 LYS A O 1
ATOM 658 N N . VAL A 1 89 ? -19.332 -3.690 37.486 1.00 98.75 89 VAL A N 1
ATOM 659 C CA . VAL A 1 89 ? -18.983 -2.554 36.615 1.00 98.75 89 VAL A CA 1
ATOM 660 C C . VAL A 1 89 ? -17.503 -2.201 36.746 1.00 98.75 89 VAL A C 1
ATOM 662 O O . VAL A 1 89 ? -16.826 -2.016 35.738 1.00 98.75 89 VAL A O 1
ATOM 665 N N . LYS A 1 90 ? -16.975 -2.152 37.974 1.00 98.75 90 LYS A N 1
ATOM 666 C CA . LYS A 1 90 ? -15.552 -1.893 38.230 1.00 98.75 90 LYS A CA 1
ATOM 667 C C . LYS A 1 90 ? -14.659 -2.930 37.543 1.00 98.75 90 LYS A C 1
ATOM 669 O O . LYS A 1 90 ? -13.664 -2.560 36.923 1.00 98.75 90 LYS A O 1
ATOM 674 N N . ASP A 1 91 ? -15.005 -4.208 37.656 1.00 98.75 91 ASP A N 1
ATOM 675 C CA . ASP A 1 91 ? -14.204 -5.291 37.088 1.00 98.75 91 ASP A CA 1
ATOM 676 C C . ASP A 1 91 ? -14.274 -5.295 35.553 1.00 98.75 91 ASP A C 1
ATOM 678 O O . ASP A 1 91 ? -13.239 -5.454 34.903 1.00 98.75 91 ASP A O 1
ATOM 682 N N . GLN A 1 92 ? -15.447 -5.009 34.972 1.00 98.81 92 GLN A N 1
ATOM 683 C CA . GLN A 1 92 ? -15.599 -4.845 33.524 1.00 98.81 92 GLN A CA 1
ATOM 684 C C . GLN A 1 92 ? -14.751 -3.682 32.999 1.00 98.81 92 GLN A C 1
ATOM 686 O O . GLN A 1 92 ? -13.938 -3.876 32.101 1.00 98.81 92 GLN A O 1
ATOM 691 N N . LEU A 1 93 ? -14.859 -2.498 33.613 1.00 98.81 93 LEU A N 1
ATOM 692 C CA . LEU A 1 93 ? -14.068 -1.329 33.218 1.00 98.81 93 LEU A CA 1
ATOM 693 C C . LEU A 1 93 ? -12.564 -1.603 33.310 1.00 98.81 93 LEU A C 1
ATOM 695 O O . LEU A 1 93 ? -11.799 -1.192 32.441 1.00 98.81 93 LEU A O 1
ATOM 699 N N . LYS A 1 94 ? -12.121 -2.324 34.346 1.00 98.81 94 LYS A N 1
ATOM 700 C CA . LYS A 1 94 ? -10.716 -2.716 34.491 1.00 98.81 94 LYS A CA 1
ATOM 701 C C . LYS A 1 94 ? -10.264 -3.645 33.361 1.00 98.81 94 LYS A C 1
ATOM 703 O O . LYS A 1 94 ? -9.153 -3.478 32.853 1.00 98.81 94 LYS A O 1
ATOM 708 N N . SER A 1 95 ? -11.103 -4.608 32.982 1.00 98.81 95 SER A N 1
ATOM 709 C CA . SER A 1 95 ? -10.839 -5.505 31.855 1.00 98.81 95 SER A CA 1
ATOM 710 C C . SER A 1 95 ? -10.721 -4.718 30.549 1.00 98.81 95 SER A C 1
ATOM 712 O O . SER A 1 95 ? -9.713 -4.835 29.854 1.00 98.81 95 SER A O 1
ATOM 714 N N . ASP A 1 96 ? -11.689 -3.845 30.269 1.00 98.81 96 ASP A N 1
ATOM 715 C CA . ASP A 1 96 ? -11.736 -3.048 29.039 1.00 98.81 96 ASP A CA 1
ATOM 716 C C . ASP A 1 96 ? -10.520 -2.119 28.918 1.00 98.81 96 ASP A C 1
ATOM 718 O O . ASP A 1 96 ? -9.878 -2.054 27.872 1.00 98.81 96 ASP A O 1
ATOM 722 N N . ILE A 1 97 ? -10.135 -1.449 30.011 1.00 98.88 97 ILE A N 1
ATOM 723 C CA . ILE A 1 97 ? -8.938 -0.594 30.052 1.00 98.88 97 ILE A CA 1
ATOM 724 C C . ILE A 1 97 ? -7.667 -1.406 29.784 1.00 98.88 97 ILE A C 1
ATOM 726 O O . ILE A 1 97 ? -6.760 -0.928 29.098 1.00 98.88 97 ILE A O 1
ATOM 730 N N . THR A 1 98 ? -7.587 -2.625 30.320 1.00 98.69 98 THR A N 1
ATOM 731 C CA . THR A 1 98 ? -6.433 -3.507 30.105 1.00 98.69 98 THR A CA 1
ATOM 732 C C . THR A 1 98 ? -6.333 -3.913 28.637 1.00 98.69 98 THR A C 1
ATOM 734 O O . THR A 1 98 ? -5.252 -3.808 28.057 1.00 98.69 98 THR A O 1
ATOM 737 N N . GLN A 1 99 ? -7.458 -4.289 28.019 1.00 98.81 99 GLN A N 1
ATOM 738 C CA . GLN A 1 99 ? -7.514 -4.639 26.600 1.00 98.81 99 GLN A CA 1
ATOM 739 C C . GLN A 1 99 ? -7.115 -3.453 25.716 1.00 98.81 99 GLN A C 1
ATOM 741 O O . GLN A 1 99 ? -6.182 -3.567 24.927 1.00 98.81 99 GLN A O 1
ATOM 746 N N . LEU A 1 100 ? -7.736 -2.286 25.917 1.00 98.81 100 LEU A N 1
ATOM 747 C CA . LEU A 1 100 ? -7.431 -1.074 25.147 1.00 98.81 100 LEU A CA 1
ATOM 748 C C . LEU A 1 100 ? -5.965 -0.646 25.284 1.00 98.81 100 LEU A C 1
ATOM 750 O O . LEU A 1 100 ? -5.363 -0.145 24.334 1.00 98.81 100 LEU A O 1
ATOM 754 N N . SER A 1 101 ? -5.372 -0.847 26.463 1.00 98.69 101 SER A N 1
ATOM 755 C CA . SER A 1 101 ? -3.947 -0.581 26.679 1.00 98.69 101 SER A CA 1
ATOM 756 C C . SER A 1 101 ? -3.063 -1.543 25.881 1.00 98.69 101 SER A C 1
ATOM 758 O O . SER A 1 101 ? -2.056 -1.107 25.324 1.00 98.69 101 SER A O 1
ATOM 760 N N . GLY A 1 102 ? -3.446 -2.821 25.795 1.00 98.81 102 GLY A N 1
ATOM 761 C CA . GLY A 1 102 ? -2.780 -3.820 24.957 1.00 98.81 102 GLY A CA 1
ATOM 762 C C . GLY A 1 102 ? -2.874 -3.484 23.469 1.00 98.81 102 GLY A C 1
ATOM 763 O O . GLY A 1 102 ? -1.844 -3.380 22.801 1.00 98.81 102 GLY A O 1
ATOM 764 N N . ASP A 1 103 ? -4.083 -3.205 22.981 1.00 98.81 103 ASP A N 1
ATOM 765 C CA . ASP A 1 103 ? -4.336 -2.840 21.582 1.00 98.81 103 ASP A CA 1
ATOM 766 C C . ASP A 1 103 ? -3.525 -1.599 21.180 1.00 98.81 103 ASP A C 1
ATOM 768 O O . ASP A 1 103 ? -2.885 -1.566 20.128 1.00 98.81 103 ASP A O 1
ATOM 772 N N . LYS A 1 104 ? -3.464 -0.584 22.055 1.00 98.81 104 LYS A N 1
ATOM 773 C CA . LYS A 1 104 ? -2.644 0.617 21.840 1.00 98.81 104 LYS A CA 1
ATOM 774 C C . LYS A 1 104 ? -1.160 0.279 21.668 1.00 98.81 104 LYS A C 1
ATOM 776 O O . LYS A 1 104 ? -0.500 0.864 20.804 1.00 98.81 104 LYS A O 1
ATOM 781 N N . VAL A 1 105 ? -0.615 -0.600 22.511 1.00 98.81 105 VAL A N 1
ATOM 782 C CA . VAL A 1 105 ? 0.795 -1.015 22.431 1.00 98.81 105 VAL A CA 1
ATOM 783 C C . VAL A 1 105 ? 1.059 -1.732 21.111 1.00 98.81 105 VAL A C 1
ATOM 785 O O . VAL A 1 105 ? 2.041 -1.407 20.446 1.00 98.81 105 VAL A O 1
ATOM 788 N N . GLN A 1 106 ? 0.164 -2.635 20.706 1.00 98.75 106 GLN A N 1
ATOM 789 C CA . GLN A 1 106 ? 0.275 -3.355 19.440 1.00 98.75 106 GLN A CA 1
ATOM 790 C C . GLN A 1 106 ? 0.260 -2.400 18.242 1.00 98.75 106 GLN A C 1
ATOM 792 O O . GLN A 1 106 ? 1.209 -2.395 17.464 1.00 98.75 106 GLN A O 1
ATOM 797 N N . ILE A 1 107 ? -0.736 -1.512 18.156 1.00 98.75 107 ILE A N 1
ATOM 798 C CA . ILE A 1 107 ? -0.843 -0.517 17.075 1.00 98.75 107 ILE A CA 1
ATOM 799 C C . ILE A 1 107 ? 0.412 0.364 17.007 1.00 98.75 107 ILE A C 1
ATOM 801 O O . ILE A 1 107 ? 0.898 0.689 15.926 1.00 98.75 107 ILE A O 1
ATOM 805 N N . SER A 1 108 ? 0.960 0.752 18.161 1.00 98.69 108 SER A N 1
ATOM 806 C CA . SER A 1 108 ? 2.192 1.549 18.212 1.00 98.69 108 SER A CA 1
ATOM 807 C C . SER A 1 108 ? 3.402 0.777 17.672 1.00 98.69 108 SER A C 1
ATOM 809 O O . SER A 1 108 ? 4.266 1.373 17.028 1.00 98.69 108 SER A O 1
ATOM 811 N N . GLY A 1 109 ? 3.467 -0.534 17.924 1.00 98.81 109 GLY A N 1
ATOM 812 C CA . GLY A 1 109 ? 4.469 -1.430 17.348 1.00 98.81 109 GLY A CA 1
ATOM 813 C C . GLY A 1 109 ? 4.329 -1.538 15.831 1.00 98.81 109 GLY A C 1
ATOM 814 O O . GLY A 1 109 ? 5.282 -1.240 15.114 1.00 98.81 109 GLY A O 1
ATOM 815 N N . ASP A 1 110 ? 3.122 -1.842 15.353 1.00 98.81 110 ASP A N 1
ATOM 816 C CA . ASP A 1 110 ? 2.817 -1.985 13.925 1.00 98.81 110 ASP A CA 1
ATOM 817 C C . ASP A 1 110 ? 3.155 -0.703 13.141 1.00 98.81 110 ASP A C 1
ATOM 819 O O . ASP A 1 110 ? 3.762 -0.755 12.070 1.00 98.81 110 ASP A O 1
ATOM 823 N N . LEU A 1 111 ? 2.829 0.472 13.696 1.00 98.81 111 LEU A N 1
ATOM 824 C CA . LEU A 1 111 ? 3.172 1.765 13.095 1.00 98.81 111 LEU A CA 1
ATOM 825 C C . LEU A 1 111 ? 4.684 1.993 13.006 1.00 98.81 111 LEU A C 1
ATOM 827 O O . LEU A 1 111 ? 5.167 2.549 12.015 1.00 98.81 111 LEU A O 1
ATOM 831 N N . ARG A 1 112 ? 5.442 1.576 14.025 1.00 98.69 112 ARG A N 1
ATOM 832 C CA . ARG A 1 112 ? 6.903 1.698 14.021 1.00 98.69 112 ARG A CA 1
ATOM 833 C C . ARG A 1 112 ? 7.521 0.815 12.941 1.00 98.69 112 ARG A C 1
ATOM 835 O O . ARG A 1 112 ? 8.403 1.274 12.216 1.00 98.69 112 ARG A O 1
ATOM 842 N N . ASP A 1 113 ? 7.039 -0.414 12.816 1.00 98.69 113 ASP A N 1
ATOM 843 C CA . ASP A 1 113 ? 7.539 -1.367 11.828 1.00 98.69 113 ASP A CA 1
ATOM 844 C C . ASP A 1 113 ? 7.197 -0.905 10.404 1.00 98.69 113 ASP A C 1
ATOM 846 O O . ASP 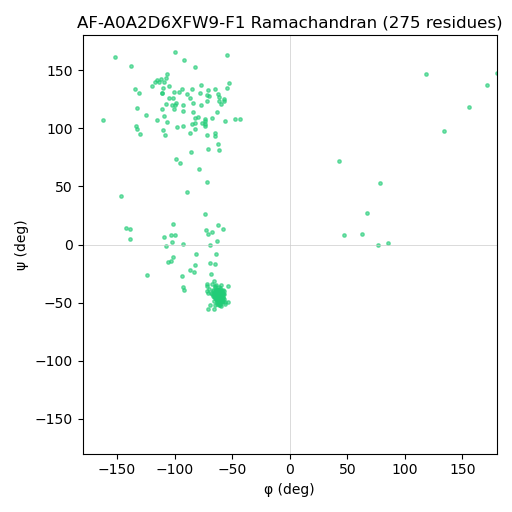A 1 113 ? 8.073 -0.879 9.534 1.00 98.69 113 ASP A O 1
ATOM 850 N N . LEU A 1 114 ? 5.971 -0.414 10.182 1.00 98.75 114 LEU A N 1
ATOM 851 C CA . LEU A 1 114 ? 5.568 0.193 8.912 1.00 98.75 114 LEU A CA 1
ATOM 852 C C . LEU A 1 114 ? 6.442 1.402 8.554 1.00 98.75 114 LEU A C 1
ATOM 854 O O . LEU A 1 114 ? 6.887 1.526 7.412 1.00 98.75 114 LEU A O 1
ATOM 858 N N . SER A 1 115 ? 6.732 2.275 9.522 1.00 98.62 115 SER A N 1
ATOM 859 C CA . SER A 1 115 ? 7.640 3.407 9.311 1.00 98.62 115 SER A CA 1
ATOM 860 C C . SER A 1 115 ? 9.043 2.948 8.904 1.00 98.62 115 SER A C 1
ATOM 862 O O . SER A 1 115 ? 9.669 3.593 8.062 1.00 98.62 115 SER A O 1
ATOM 864 N N . GLY A 1 116 ? 9.533 1.842 9.472 1.00 98.75 116 GLY A N 1
ATOM 865 C CA . GLY A 1 116 ? 10.804 1.232 9.081 1.00 98.75 116 GLY A CA 1
ATOM 866 C C . GLY A 1 116 ? 10.795 0.767 7.625 1.00 98.75 116 GLY A C 1
ATOM 867 O O . GLY A 1 116 ? 11.685 1.131 6.858 1.00 98.75 116 GLY A O 1
ATOM 868 N N . VAL A 1 117 ? 9.748 0.042 7.216 1.00 98.75 117 VAL A N 1
ATOM 869 C CA . VAL A 1 117 ? 9.570 -0.417 5.826 1.00 98.75 117 VAL A CA 1
ATOM 870 C C . VAL A 1 117 ? 9.532 0.758 4.847 1.00 98.75 117 VAL A C 1
ATOM 872 O O . VAL A 1 117 ? 10.204 0.723 3.815 1.00 98.75 117 VAL A O 1
ATOM 875 N N . VAL A 1 118 ? 8.783 1.817 5.168 1.00 98.75 118 VAL A N 1
ATOM 876 C CA . VAL A 1 118 ? 8.697 3.024 4.328 1.00 98.75 118 VAL A CA 1
ATOM 877 C C . VAL A 1 118 ? 10.071 3.673 4.158 1.00 98.75 118 VAL A C 1
ATOM 879 O O . VAL A 1 118 ? 10.451 3.996 3.033 1.00 98.75 118 VAL A O 1
ATOM 882 N N . TYR A 1 119 ? 10.839 3.809 5.241 1.00 98.62 119 TYR A N 1
ATOM 883 C CA . TYR A 1 119 ? 12.174 4.406 5.192 1.00 98.62 119 TYR A CA 1
ATOM 884 C C . TYR A 1 119 ? 13.144 3.584 4.330 1.00 98.62 119 TYR A C 1
ATOM 886 O O . TYR A 1 119 ? 13.859 4.134 3.490 1.00 98.62 119 TYR A O 1
ATOM 894 N N . THR A 1 120 ? 13.129 2.256 4.474 1.00 98.69 120 THR A N 1
ATOM 895 C CA . THR A 1 120 ? 13.930 1.356 3.632 1.00 98.69 120 THR A CA 1
ATOM 896 C C . THR A 1 120 ? 13.549 1.473 2.158 1.00 98.69 120 THR A C 1
ATOM 898 O O . THR A 1 120 ? 14.427 1.595 1.305 1.00 98.69 120 THR A O 1
ATOM 901 N N . ASN A 1 121 ? 12.253 1.489 1.843 1.00 98.69 121 ASN A N 1
ATOM 902 C CA . ASN A 1 121 ? 11.790 1.624 0.464 1.00 98.69 121 ASN A CA 1
ATOM 903 C C . ASN A 1 121 ? 12.189 2.969 -0.147 1.00 98.69 121 ASN A C 1
ATOM 905 O O . ASN A 1 121 ? 12.618 3.002 -1.298 1.00 98.69 121 ASN A O 1
ATOM 909 N N . GLN A 1 122 ? 12.113 4.057 0.621 1.00 98.69 122 GLN A N 1
ATOM 910 C CA . GLN A 1 122 ? 12.584 5.369 0.180 1.00 98.69 122 GLN A CA 1
ATOM 911 C C . GLN A 1 122 ? 14.077 5.337 -0.182 1.00 98.69 122 GLN A C 1
ATOM 913 O O . GLN A 1 122 ? 14.461 5.843 -1.237 1.00 98.69 122 GLN A O 1
ATOM 918 N N . GLY A 1 123 ? 14.910 4.699 0.647 1.00 98.62 123 GLY A N 1
ATOM 919 C CA . GLY A 1 123 ? 16.335 4.514 0.358 1.00 98.62 123 GLY A CA 1
ATOM 920 C C . GLY A 1 123 ? 16.586 3.685 -0.907 1.00 98.62 123 GLY A C 1
ATOM 921 O O . GLY A 1 123 ? 17.382 4.081 -1.759 1.00 98.62 123 GLY A O 1
ATOM 922 N N . ASN A 1 124 ? 15.864 2.574 -1.072 1.00 98.56 124 ASN A N 1
ATOM 923 C CA . ASN A 1 124 ? 15.974 1.716 -2.255 1.00 98.56 124 ASN A CA 1
ATOM 924 C C . ASN A 1 124 ? 15.598 2.460 -3.544 1.00 98.56 124 ASN A C 1
ATOM 926 O O . ASN A 1 124 ? 16.302 2.343 -4.546 1.00 98.56 124 ASN A O 1
ATOM 930 N N . ILE A 1 125 ? 14.518 3.247 -3.516 1.00 98.69 125 ILE A N 1
ATOM 931 C CA . ILE A 1 125 ? 14.080 4.059 -4.659 1.00 98.69 125 ILE A CA 1
ATOM 932 C C . ILE A 1 125 ? 15.160 5.077 -5.040 1.00 98.69 125 ILE A C 1
ATOM 934 O O . ILE A 1 125 ? 15.518 5.155 -6.213 1.00 98.69 125 ILE A O 1
ATOM 938 N N . GLY A 1 126 ? 15.741 5.788 -4.067 1.00 98.50 126 GLY A N 1
ATOM 939 C CA . GLY A 1 126 ? 16.835 6.729 -4.339 1.00 98.50 126 GLY A CA 1
ATOM 940 C C . GLY A 1 126 ? 18.078 6.054 -4.940 1.00 98.50 126 GLY A C 1
ATOM 941 O O . GLY A 1 126 ? 18.722 6.598 -5.842 1.00 98.50 126 GLY A O 1
ATOM 942 N N . GLY A 1 127 ? 18.393 4.831 -4.499 1.00 98.56 127 GLY A N 1
ATOM 943 C CA . GLY A 1 127 ? 19.471 4.027 -5.083 1.00 98.56 127 GLY A CA 1
ATOM 944 C C . GLY A 1 127 ? 19.200 3.618 -6.537 1.00 98.56 127 GLY A C 1
ATOM 945 O O . GLY A 1 127 ? 20.095 3.697 -7.385 1.00 98.56 127 GLY A O 1
ATOM 946 N N . LEU A 1 128 ? 17.962 3.224 -6.846 1.00 98.62 128 LEU A N 1
ATOM 947 C CA . LEU A 1 128 ? 17.539 2.890 -8.209 1.00 98.62 128 LEU A CA 1
ATOM 948 C C . LEU A 1 128 ? 17.571 4.109 -9.134 1.00 98.62 128 LEU A C 1
ATOM 950 O O . LEU A 1 128 ? 18.066 3.997 -10.253 1.00 98.62 128 LEU A O 1
ATOM 954 N N . GLU A 1 129 ? 17.103 5.267 -8.667 1.00 98.50 129 GLU A N 1
ATOM 955 C CA . GLU A 1 129 ? 17.142 6.525 -9.422 1.00 98.50 129 GLU A CA 1
ATOM 956 C C . GLU A 1 129 ? 18.580 6.892 -9.809 1.00 98.50 129 GLU A C 1
ATOM 958 O O . GLU A 1 129 ? 18.878 7.112 -10.983 1.00 98.50 129 GLU A O 1
ATOM 963 N N . THR A 1 130 ? 19.497 6.843 -8.840 1.00 98.62 130 THR A N 1
ATOM 964 C CA . THR A 1 130 ? 20.926 7.104 -9.071 1.00 98.62 130 THR A CA 1
ATOM 965 C C . THR A 1 130 ? 21.519 6.138 -10.100 1.00 98.62 130 THR A C 1
ATOM 967 O O . THR A 1 130 ? 22.255 6.544 -11.005 1.00 98.62 130 THR A O 1
ATOM 970 N N . SER A 1 131 ? 21.180 4.851 -9.989 1.00 98.56 131 SER A N 1
ATOM 971 C CA . SER A 1 131 ? 21.656 3.813 -10.910 1.00 98.56 131 SER A CA 1
ATOM 972 C C . SER A 1 131 ? 21.134 4.031 -12.331 1.00 98.56 131 SER A C 1
ATOM 974 O O . SER A 1 131 ? 21.887 3.882 -13.294 1.00 98.56 131 SER A O 1
ATOM 976 N N . LEU A 1 132 ? 19.863 4.419 -12.472 1.00 98.62 132 LEU A N 1
ATOM 977 C CA . LEU A 1 132 ? 19.240 4.679 -13.766 1.00 98.62 132 LEU A CA 1
ATOM 978 C C . LEU A 1 132 ? 19.856 5.900 -14.453 1.00 98.62 132 LEU A C 1
ATOM 980 O O . LEU A 1 132 ? 20.181 5.821 -15.635 1.00 98.62 132 LEU A O 1
ATOM 984 N N . VAL A 1 133 ? 20.069 6.995 -13.714 1.00 98.69 133 VAL A N 1
ATOM 985 C CA . VAL A 1 133 ? 20.739 8.199 -14.233 1.00 98.69 133 VAL A CA 1
ATOM 986 C C . VAL A 1 133 ? 22.143 7.858 -14.726 1.00 98.69 133 VAL A C 1
ATOM 988 O O . VAL A 1 133 ? 22.487 8.174 -15.863 1.00 98.69 133 VAL A O 1
ATOM 991 N N . THR A 1 134 ? 22.920 7.139 -13.911 1.00 98.62 134 THR A N 1
ATOM 992 C CA . THR A 1 134 ? 24.289 6.732 -14.264 1.00 98.62 134 THR A CA 1
ATOM 993 C C . THR A 1 134 ? 24.298 5.845 -15.510 1.00 98.62 134 THR A C 1
ATOM 995 O O . THR A 1 134 ? 25.077 6.060 -16.436 1.00 98.62 134 THR A O 1
ATOM 998 N N . SER A 1 135 ? 23.403 4.855 -15.574 1.00 98.62 135 SER A N 1
ATOM 999 C CA . SER A 1 135 ? 23.298 3.977 -16.741 1.00 98.62 135 SER A CA 1
ATOM 1000 C C . SER A 1 135 ? 22.862 4.730 -18.000 1.00 98.62 135 SER A C 1
ATOM 1002 O O . SER A 1 135 ? 23.320 4.387 -19.088 1.00 98.62 135 SER A O 1
ATOM 1004 N N . GLY A 1 136 ? 21.985 5.729 -17.866 1.00 98.75 136 GLY A N 1
ATOM 1005 C CA . GLY A 1 136 ? 21.554 6.586 -18.968 1.00 98.75 136 GLY A CA 1
ATOM 1006 C C . GLY A 1 136 ? 22.704 7.418 -19.532 1.00 98.75 136 GLY A C 1
ATOM 1007 O O . GLY A 1 136 ? 22.908 7.419 -20.742 1.00 98.75 136 GLY A O 1
ATOM 1008 N N . GLN A 1 137 ? 23.503 8.035 -18.658 1.00 98.75 137 GLN A N 1
ATOM 1009 C CA . GLN A 1 137 ? 24.696 8.799 -19.045 1.00 98.75 137 GLN A CA 1
ATOM 1010 C C . GLN A 1 137 ? 25.734 7.918 -19.748 1.00 98.75 137 GLN A C 1
ATOM 1012 O O . GLN A 1 137 ? 26.198 8.258 -20.833 1.00 98.75 137 GLN A O 1
ATOM 1017 N N . ASN A 1 138 ? 26.030 6.739 -19.192 1.00 98.62 138 ASN A N 1
ATOM 1018 C CA . ASN A 1 138 ? 26.963 5.793 -19.811 1.00 98.62 138 ASN A CA 1
ATOM 1019 C C . ASN A 1 138 ? 26.502 5.356 -21.211 1.00 98.62 138 ASN A C 1
ATOM 1021 O O . ASN A 1 138 ? 27.316 5.184 -22.119 1.00 98.62 138 ASN A O 1
ATOM 1025 N N . LEU A 1 139 ? 25.193 5.150 -21.392 1.00 98.69 139 LEU A N 1
ATOM 1026 C CA . LEU A 1 139 ? 24.630 4.791 -22.690 1.00 98.69 139 LEU A CA 1
ATOM 1027 C C . LEU A 1 139 ? 24.728 5.952 -23.687 1.00 98.69 139 LEU A C 1
ATOM 1029 O O . LEU A 1 139 ? 25.073 5.725 -24.845 1.00 98.69 139 LEU A O 1
ATOM 1033 N N . GLU A 1 140 ? 24.447 7.179 -23.249 1.00 98.69 140 GLU A N 1
ATOM 1034 C CA . GLU A 1 140 ? 24.580 8.383 -24.072 1.00 98.69 140 GLU A CA 1
ATOM 1035 C C . GLU A 1 140 ? 26.024 8.574 -24.556 1.00 98.69 140 GLU A C 1
ATOM 1037 O O . GLU A 1 140 ? 26.253 8.731 -25.758 1.00 98.69 140 GLU A O 1
ATOM 1042 N N . GLU A 1 141 ? 27.003 8.463 -23.657 1.00 98.69 141 GLU A N 1
ATOM 1043 C CA . GLU A 1 141 ? 28.427 8.539 -24.000 1.00 98.69 141 GLU A CA 1
ATOM 1044 C C . GLU A 1 141 ? 28.831 7.469 -25.021 1.00 98.69 141 GLU A C 1
ATOM 1046 O O . GLU A 1 141 ? 29.508 7.768 -26.010 1.00 98.69 141 GLU A O 1
ATOM 1051 N N . LEU A 1 142 ? 28.376 6.226 -24.825 1.00 98.69 142 LEU A N 1
ATOM 1052 C CA . LEU A 1 142 ? 28.654 5.127 -25.748 1.00 98.69 142 LEU A CA 1
ATOM 1053 C C . LEU A 1 142 ? 28.070 5.392 -27.142 1.00 98.69 142 LEU A C 1
ATOM 1055 O O . LEU A 1 142 ? 28.742 5.132 -28.144 1.00 98.69 142 LEU A O 1
ATOM 1059 N N . ILE A 1 143 ? 26.840 5.909 -27.214 1.00 98.69 143 ILE A N 1
ATOM 1060 C CA . ILE A 1 143 ? 26.173 6.247 -28.478 1.00 98.69 143 ILE A CA 1
ATOM 1061 C C . ILE A 1 143 ? 26.936 7.354 -29.204 1.00 98.69 143 ILE A C 1
ATOM 1063 O O . ILE A 1 143 ? 27.232 7.203 -30.390 1.00 98.69 143 ILE A O 1
ATOM 1067 N N . ILE A 1 144 ? 27.278 8.441 -28.506 1.00 98.56 144 ILE A N 1
ATOM 1068 C CA . ILE A 1 144 ? 28.006 9.577 -29.088 1.00 98.56 144 ILE A CA 1
ATOM 1069 C C . ILE A 1 144 ? 29.362 9.115 -29.625 1.00 98.56 144 ILE A C 1
ATOM 1071 O O . ILE A 1 144 ? 29.692 9.395 -30.778 1.00 98.56 144 ILE A O 1
ATOM 1075 N N . SER A 1 145 ? 30.116 8.369 -28.815 1.00 98.38 145 SER A N 1
ATOM 1076 C CA . SER A 1 145 ? 31.433 7.850 -29.186 1.00 98.38 145 SER A CA 1
ATOM 1077 C C . SER A 1 145 ? 31.353 6.938 -30.415 1.00 98.38 145 SER A C 1
ATOM 1079 O O . SER A 1 145 ? 31.986 7.201 -31.436 1.00 98.38 145 SER A O 1
ATOM 1081 N N . THR A 1 146 ? 30.475 5.932 -30.372 1.00 98.56 146 THR A N 1
ATOM 1082 C CA . THR A 1 146 ? 30.308 4.967 -31.471 1.00 98.56 146 THR A CA 1
ATOM 1083 C C . THR A 1 146 ? 29.842 5.651 -32.757 1.00 98.56 146 THR A C 1
ATOM 1085 O O . THR A 1 146 ? 30.320 5.334 -33.845 1.00 98.56 146 THR A O 1
ATOM 1088 N N . SER A 1 147 ? 28.917 6.609 -32.654 1.00 98.12 147 SER A N 1
ATOM 1089 C CA . SER A 1 147 ? 28.461 7.385 -33.809 1.00 98.12 147 SER A CA 1
ATOM 1090 C C . SER A 1 147 ? 29.589 8.230 -34.403 1.00 98.12 147 SER A C 1
ATOM 1092 O O . SER A 1 147 ? 29.676 8.346 -35.626 1.00 98.12 147 SER A O 1
ATOM 1094 N N . GLY A 1 148 ? 30.446 8.811 -33.559 1.00 98.50 148 GLY A N 1
ATOM 1095 C CA . GLY A 1 148 ? 31.631 9.551 -33.984 1.00 98.50 148 GLY A CA 1
ATOM 1096 C C . GLY A 1 148 ? 32.617 8.666 -34.745 1.00 98.50 148 GLY A C 1
ATOM 1097 O O . GLY A 1 148 ? 33.017 9.018 -35.855 1.00 98.50 148 GLY A O 1
ATOM 1098 N N . ASP A 1 149 ? 32.933 7.489 -34.202 1.00 98.56 149 ASP A N 1
ATOM 1099 C CA . ASP A 1 149 ? 33.823 6.509 -34.836 1.00 98.56 149 ASP A CA 1
ATOM 1100 C C . ASP A 1 149 ? 33.293 6.051 -36.201 1.00 98.56 149 ASP A C 1
ATOM 1102 O O . ASP A 1 149 ? 34.034 6.017 -37.188 1.00 98.56 149 ASP A O 1
ATOM 1106 N N . ILE A 1 150 ? 31.993 5.743 -36.288 1.00 98.44 150 ILE A N 1
ATOM 1107 C CA . ILE A 1 150 ? 31.345 5.352 -37.547 1.00 98.44 150 ILE A CA 1
ATOM 1108 C C . ILE A 1 150 ? 31.403 6.495 -38.562 1.00 98.44 150 ILE A C 1
ATOM 1110 O O . ILE A 1 150 ? 31.773 6.258 -39.712 1.00 98.44 150 ILE A O 1
ATOM 1114 N N . SER A 1 151 ? 31.066 7.724 -38.156 1.00 98.31 151 SER A N 1
ATOM 1115 C CA . SER A 1 151 ? 31.1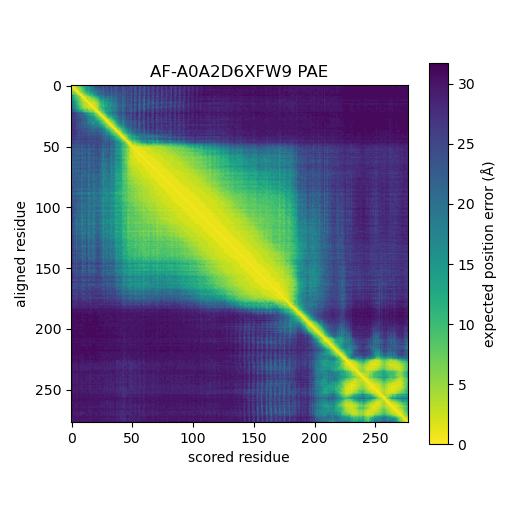26 8.891 -39.045 1.00 98.31 151 SER A CA 1
ATOM 1116 C C . SER A 1 151 ? 32.542 9.097 -39.576 1.00 98.31 151 SER A C 1
ATOM 1118 O O . SER A 1 151 ? 32.734 9.192 -40.786 1.00 98.31 151 SER A O 1
ATOM 1120 N N . GLY A 1 152 ? 33.544 9.071 -38.692 1.00 98.50 152 GLY A N 1
ATOM 1121 C CA . GLY A 1 152 ? 34.946 9.218 -39.074 1.00 98.50 152 GLY A CA 1
ATOM 1122 C C . GLY A 1 152 ? 35.420 8.117 -40.026 1.00 98.50 152 GLY A C 1
ATOM 1123 O O . GLY A 1 152 ? 36.125 8.395 -40.999 1.00 98.50 152 GLY A O 1
ATOM 1124 N N . TYR A 1 153 ? 34.995 6.870 -39.802 1.00 98.56 153 TYR A N 1
ATOM 1125 C CA . TYR A 1 153 ? 35.293 5.759 -40.705 1.00 98.56 153 TYR A CA 1
ATOM 1126 C C . TYR A 1 153 ? 34.662 5.955 -42.091 1.00 98.56 153 TYR A C 1
ATOM 1128 O O . TYR A 1 153 ? 35.342 5.794 -43.109 1.00 98.56 153 TYR A O 1
ATOM 1136 N N . VAL A 1 154 ? 33.378 6.327 -42.145 1.00 98.50 154 VAL A N 1
ATOM 1137 C CA . VAL A 1 154 ? 32.649 6.571 -43.401 1.00 98.50 154 VAL A CA 1
ATOM 1138 C C . VAL A 1 154 ? 33.276 7.723 -44.183 1.00 98.50 154 VAL A C 1
ATOM 1140 O O . VAL A 1 154 ? 33.493 7.580 -45.391 1.00 98.50 154 VAL A O 1
ATOM 1143 N N . ASP A 1 155 ? 33.622 8.821 -43.514 1.00 98.50 155 ASP A N 1
ATOM 1144 C CA . ASP A 1 155 ? 34.292 9.970 -44.128 1.00 98.50 155 ASP A CA 1
ATOM 1145 C C . ASP A 1 155 ? 35.660 9.572 -44.697 1.00 98.50 155 ASP A C 1
ATOM 1147 O O . ASP A 1 155 ? 35.981 9.887 -45.849 1.00 98.50 155 ASP A O 1
ATOM 1151 N N . GLY A 1 156 ? 36.441 8.799 -43.935 1.00 98.25 156 GLY A N 1
ATOM 1152 C CA . GLY A 1 156 ? 37.740 8.286 -44.368 1.00 98.25 156 GLY A CA 1
ATOM 1153 C C . GLY A 1 156 ? 37.645 7.395 -45.611 1.00 98.25 156 GLY A C 1
ATOM 1154 O O . GLY A 1 156 ? 38.356 7.616 -46.598 1.00 98.25 156 GLY A O 1
ATOM 1155 N N . VAL A 1 157 ? 36.739 6.413 -45.606 1.00 98.38 157 VAL A N 1
ATOM 1156 C CA . VAL A 1 157 ? 36.518 5.514 -46.753 1.00 98.38 157 VAL A CA 1
ATOM 1157 C C . VAL A 1 157 ? 36.018 6.291 -47.972 1.00 98.38 157 VAL A C 1
ATOM 1159 O O . VAL A 1 157 ? 36.523 6.085 -49.081 1.00 98.38 157 VAL A O 1
ATOM 1162 N N . SER A 1 158 ? 35.074 7.212 -47.777 1.00 97.81 158 SER A N 1
ATOM 1163 C CA . SER A 1 158 ? 34.511 8.035 -48.852 1.00 97.81 158 SER A CA 1
ATOM 1164 C C . SER A 1 158 ? 35.567 8.943 -49.481 1.00 97.81 158 SER A C 1
ATOM 1166 O O . SER A 1 158 ? 35.636 9.040 -50.707 1.00 97.81 158 SER A O 1
ATOM 1168 N N . GLY A 1 159 ? 36.453 9.542 -48.678 1.00 98.44 159 GLY A N 1
ATOM 1169 C CA . GLY A 1 159 ? 37.572 10.349 -49.169 1.00 98.44 159 GLY A CA 1
ATOM 1170 C C . GLY A 1 159 ? 38.566 9.546 -50.017 1.00 98.44 159 GLY A C 1
ATOM 1171 O O . GLY A 1 159 ? 38.960 9.982 -51.107 1.00 98.44 159 GLY A O 1
ATOM 1172 N N . VAL A 1 160 ? 38.927 8.336 -49.571 1.00 98.44 160 VAL A N 1
ATOM 1173 C CA . VAL A 1 160 ? 39.793 7.420 -50.338 1.00 98.44 160 VAL A CA 1
ATOM 1174 C C . VAL A 1 160 ? 39.129 7.014 -51.653 1.00 98.44 160 VAL A C 1
ATOM 1176 O O . VAL A 1 160 ? 39.777 7.038 -52.704 1.00 98.44 160 VAL A O 1
ATOM 1179 N N . LEU A 1 161 ? 37.842 6.658 -51.621 1.00 98.00 161 LEU A N 1
ATOM 1180 C CA . LEU A 1 161 ? 37.090 6.282 -52.817 1.00 98.00 161 LEU A CA 1
ATOM 1181 C C . LEU A 1 161 ? 37.000 7.446 -53.811 1.00 98.00 161 LEU A C 1
ATOM 1183 O O . LEU A 1 161 ? 37.308 7.255 -54.986 1.00 98.00 161 LEU A O 1
ATOM 1187 N N . ASN A 1 162 ? 36.655 8.647 -53.342 1.00 98.00 162 ASN A N 1
ATOM 1188 C CA . ASN A 1 162 ? 36.571 9.849 -54.171 1.00 98.00 162 ASN A CA 1
ATOM 1189 C C . ASN A 1 162 ? 37.908 10.142 -54.873 1.00 98.00 162 ASN A C 1
ATOM 1191 O O . ASN A 1 162 ? 37.946 10.399 -56.076 1.00 98.00 162 ASN A O 1
ATOM 1195 N N . THR A 1 163 ? 39.022 9.998 -54.149 1.00 98.12 163 THR A N 1
ATOM 1196 C CA . THR A 1 163 ? 40.373 10.142 -54.714 1.00 98.12 163 THR A CA 1
ATOM 1197 C C . THR A 1 163 ? 40.645 9.102 -55.803 1.00 98.12 163 THR A C 1
ATOM 1199 O O . THR A 1 163 ? 41.123 9.445 -56.884 1.00 98.12 163 THR A O 1
ATOM 1202 N N . LYS A 1 164 ? 40.310 7.826 -55.562 1.00 97.88 164 LYS A N 1
ATOM 1203 C CA . LYS A 1 164 ? 40.488 6.753 -56.556 1.00 97.88 164 LYS A CA 1
ATOM 1204 C C . LYS A 1 164 ? 39.652 6.983 -57.816 1.00 97.88 164 LYS A C 1
ATOM 1206 O O . LYS A 1 164 ? 40.173 6.808 -58.914 1.00 97.88 164 LYS A O 1
ATOM 1211 N N . VAL A 1 165 ? 38.391 7.388 -57.665 1.00 97.62 165 VAL A N 1
ATOM 1212 C CA . VAL A 1 165 ? 37.489 7.691 -58.789 1.00 97.62 165 VAL A CA 1
ATOM 1213 C C . VAL A 1 165 ? 38.009 8.879 -59.600 1.00 97.62 165 VAL A C 1
ATOM 1215 O O . VAL A 1 165 ? 38.090 8.785 -60.822 1.00 97.62 165 VAL A O 1
ATOM 1218 N N . SER A 1 166 ? 38.436 9.956 -58.936 1.00 97.56 166 SER A N 1
ATOM 1219 C CA . SER A 1 166 ? 39.021 11.137 -59.591 1.00 97.56 166 SER A CA 1
ATOM 1220 C C . SER A 1 166 ? 40.297 10.802 -60.380 1.00 97.56 166 SER A C 1
ATOM 1222 O O . SER A 1 166 ? 40.458 11.197 -61.540 1.00 97.56 166 SER A O 1
ATOM 1224 N N . ASN A 1 167 ? 41.186 9.996 -59.790 1.00 96.62 167 ASN A N 1
ATOM 1225 C CA . ASN A 1 167 ? 42.403 9.537 -60.461 1.00 96.62 167 ASN A CA 1
ATOM 1226 C C . ASN A 1 167 ? 42.092 8.647 -61.673 1.00 96.62 167 ASN A C 1
ATOM 1228 O O . ASN A 1 167 ? 42.751 8.770 -62.707 1.00 96.62 167 ASN A O 1
ATOM 1232 N N . LEU A 1 168 ? 41.086 7.773 -61.568 1.00 97.12 168 LEU A N 1
ATOM 1233 C CA . LEU A 1 168 ? 40.639 6.937 -62.681 1.00 97.12 168 LEU A CA 1
ATOM 1234 C C . LEU A 1 168 ? 40.063 7.783 -63.825 1.00 97.12 168 LEU A C 1
ATOM 1236 O O . LEU A 1 168 ? 40.437 7.551 -64.972 1.00 97.12 168 LEU A O 1
ATOM 1240 N N . ASP A 1 169 ? 39.215 8.777 -63.533 1.00 95.69 169 ASP A N 1
ATOM 1241 C CA . ASP A 1 169 ? 38.689 9.712 -64.544 1.00 95.69 169 ASP A CA 1
ATOM 1242 C C . ASP A 1 169 ? 39.833 10.436 -65.270 1.00 95.69 169 ASP A C 1
ATOM 1244 O O . ASP A 1 169 ? 39.891 10.444 -66.501 1.00 95.69 169 ASP A O 1
ATOM 1248 N N . THR A 1 170 ? 40.808 10.950 -64.515 1.00 94.62 170 THR A N 1
ATOM 1249 C CA . THR A 1 170 ? 41.998 11.613 -65.070 1.00 94.62 170 THR A CA 1
ATOM 1250 C C . THR A 1 170 ? 42.811 10.669 -65.964 1.00 94.62 170 THR A C 1
ATOM 1252 O O . THR A 1 170 ? 43.198 11.040 -67.075 1.00 94.62 170 THR A O 1
ATOM 1255 N N . SER A 1 171 ? 43.048 9.434 -65.512 1.00 94.62 171 SER A N 1
ATOM 1256 C CA . SER A 1 171 ? 43.800 8.421 -66.263 1.00 94.62 171 SER A CA 1
ATOM 1257 C C . SER A 1 171 ? 43.086 8.007 -67.552 1.00 94.62 171 SER A C 1
ATOM 1259 O O . SER A 1 171 ? 43.712 7.971 -68.613 1.00 94.62 171 SER A O 1
ATOM 1261 N N . LEU A 1 172 ? 41.773 7.765 -67.491 1.00 94.44 172 LEU A N 1
ATOM 1262 C CA . LEU A 1 172 ? 40.957 7.425 -68.657 1.00 94.44 172 LEU A CA 1
ATOM 1263 C C . LEU A 1 172 ? 40.934 8.562 -69.677 1.00 94.44 172 LEU A C 1
ATOM 1265 O O . LEU A 1 172 ? 41.116 8.307 -70.868 1.00 94.44 172 LEU A O 1
ATOM 1269 N N . ARG A 1 173 ? 40.773 9.817 -69.230 1.00 90.31 173 ARG A N 1
ATOM 1270 C CA . ARG A 1 173 ? 40.897 10.989 -70.110 1.00 90.31 173 ARG A CA 1
ATOM 1271 C C . ARG A 1 173 ? 42.253 10.992 -70.801 1.00 90.31 173 ARG A C 1
ATOM 1273 O O . ARG A 1 173 ? 42.295 11.063 -72.027 1.00 90.31 173 ARG A O 1
ATOM 1280 N N . GLY A 1 174 ? 43.338 10.856 -70.037 1.00 90.19 174 GLY A N 1
ATOM 1281 C CA . GLY A 1 174 ? 44.698 10.792 -70.572 1.00 90.19 174 GLY A CA 1
ATOM 1282 C C . GLY A 1 174 ? 44.855 9.717 -71.649 1.00 90.19 174 GLY A C 1
ATOM 1283 O O . GLY A 1 174 ? 45.312 10.023 -72.748 1.00 90.19 174 GLY A O 1
ATOM 1284 N N . HIS A 1 175 ? 44.389 8.496 -71.372 1.00 89.06 175 HIS A N 1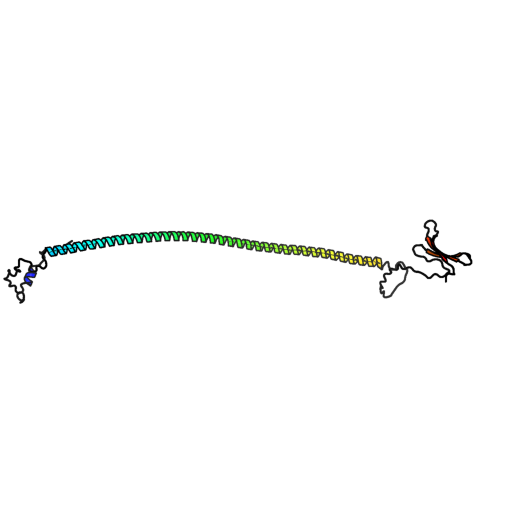
ATOM 1285 C CA . HIS A 1 175 ? 44.433 7.380 -72.316 1.00 89.06 175 HIS A CA 1
ATOM 1286 C C . HIS A 1 175 ? 43.621 7.657 -73.589 1.00 89.06 175 HIS A C 1
ATOM 1288 O O . HIS A 1 175 ? 44.087 7.397 -74.693 1.00 89.06 175 HIS A O 1
ATOM 1294 N N . VAL A 1 176 ? 42.403 8.194 -73.480 1.00 85.12 176 VAL A N 1
ATOM 1295 C CA . VAL A 1 176 ? 41.576 8.516 -74.658 1.00 85.12 176 VAL A CA 1
ATOM 1296 C C . VAL A 1 176 ? 42.248 9.584 -75.528 1.00 85.12 176 VAL A C 1
ATOM 1298 O O . VAL A 1 176 ? 42.288 9.435 -76.753 1.00 85.12 176 VAL A O 1
ATOM 1301 N N . TYR A 1 177 ? 42.819 10.629 -74.917 1.00 81.38 177 TYR A N 1
ATOM 1302 C CA . TYR A 1 177 ? 43.565 11.661 -75.643 1.00 81.38 177 TYR A CA 1
ATOM 1303 C C . TYR A 1 177 ? 44.806 11.091 -76.339 1.00 81.38 177 TYR A C 1
ATOM 1305 O O . TYR A 1 177 ? 45.021 11.366 -77.521 1.00 81.38 177 TYR A O 1
ATOM 1313 N N . SER A 1 178 ? 45.609 10.282 -75.644 1.00 79.62 178 SER A N 1
ATOM 1314 C CA . SER A 1 178 ? 46.845 9.745 -76.211 1.00 79.62 178 SER A CA 1
ATOM 1315 C C . SER A 1 178 ? 46.591 8.688 -77.279 1.00 79.62 178 SER A C 1
ATOM 1317 O O . SER A 1 178 ? 47.278 8.690 -78.287 1.00 79.62 178 SER A O 1
ATOM 1319 N N . ASP A 1 179 ? 45.623 7.790 -77.112 1.00 73.62 179 ASP A N 1
ATOM 1320 C CA . ASP A 1 179 ? 45.488 6.640 -78.012 1.00 73.62 179 ASP A CA 1
ATOM 1321 C C . ASP A 1 179 ? 44.558 6.895 -79.198 1.00 73.62 179 ASP A C 1
ATOM 1323 O O . ASP A 1 179 ? 44.847 6.458 -80.310 1.00 73.62 179 ASP A O 1
ATOM 1327 N N . TYR A 1 180 ? 43.447 7.600 -78.983 1.00 62.31 180 TYR A N 1
ATOM 1328 C CA . TYR A 1 180 ? 42.423 7.776 -80.016 1.00 62.31 180 TYR A CA 1
ATOM 1329 C C . TYR A 1 180 ? 42.627 9.051 -80.834 1.00 62.31 180 TYR A C 1
ATOM 1331 O O . TYR A 1 180 ? 42.370 9.061 -82.037 1.00 62.31 180 TYR A O 1
ATOM 1339 N N . LEU A 1 181 ? 43.087 10.131 -80.193 1.00 58.41 181 LEU A N 1
ATOM 1340 C CA . LEU A 1 181 ? 43.236 11.430 -80.852 1.00 58.41 181 LEU A CA 1
ATOM 1341 C C . LEU A 1 181 ? 44.638 11.666 -81.418 1.00 58.41 181 LEU A C 1
ATOM 1343 O O . LEU A 1 181 ? 44.744 12.377 -82.409 1.00 58.41 181 LEU A O 1
ATOM 1347 N N . SER A 1 182 ? 45.690 11.047 -80.868 1.00 56.53 182 SER A N 1
ATOM 1348 C CA . SER A 1 182 ? 47.041 11.166 -81.447 1.00 56.53 182 SER A CA 1
ATOM 1349 C C . SER A 1 182 ? 47.305 10.195 -82.607 1.00 56.53 182 SER A C 1
ATOM 1351 O O . SER A 1 182 ? 48.138 10.473 -83.464 1.00 56.53 182 SER A O 1
ATOM 1353 N N . LYS A 1 183 ? 46.576 9.068 -82.677 1.00 54.41 183 LYS A N 1
ATOM 1354 C CA . LYS A 1 183 ? 46.638 8.128 -83.816 1.00 54.41 183 LYS A CA 1
ATOM 1355 C C . LYS A 1 183 ? 45.787 8.577 -85.005 1.00 54.41 183 LYS A C 1
ATOM 1357 O O . LYS A 1 183 ? 45.880 7.983 -86.078 1.00 54.41 183 LYS A O 1
ATOM 1362 N N . LYS A 1 184 ? 44.987 9.634 -84.837 1.00 48.84 184 LYS A N 1
ATOM 1363 C CA . LYS A 1 184 ? 44.407 10.373 -85.952 1.00 48.84 184 LYS A CA 1
ATOM 1364 C C . LYS A 1 184 ? 45.536 11.200 -86.584 1.00 48.84 184 LYS A C 1
ATOM 1366 O O . LYS A 1 184 ? 45.958 12.201 -86.023 1.00 48.84 184 LYS A O 1
ATOM 1371 N N . ASP A 1 185 ? 46.012 10.722 -87.730 1.00 50.09 185 ASP A N 1
ATOM 1372 C CA . ASP A 1 185 ? 46.913 11.409 -88.668 1.00 50.09 185 ASP A CA 1
ATOM 1373 C C . ASP A 1 185 ? 48.414 11.480 -88.325 1.00 50.09 185 ASP A C 1
ATOM 1375 O O . ASP A 1 185 ? 49.039 12.529 -88.432 1.00 50.09 185 ASP A O 1
ATOM 1379 N N . ILE A 1 186 ? 49.051 10.336 -88.038 1.00 47.78 186 ILE A N 1
ATOM 1380 C CA . ILE A 1 186 ? 50.519 10.190 -88.232 1.00 47.78 186 ILE A CA 1
ATOM 1381 C C . ILE A 1 186 ? 50.844 9.289 -89.451 1.00 47.78 186 ILE A C 1
ATOM 1383 O O . ILE A 1 186 ? 51.998 9.122 -89.833 1.00 47.78 186 ILE A O 1
ATOM 1387 N N . GLY A 1 187 ? 49.824 8.746 -90.130 1.00 45.16 187 GLY A N 1
ATOM 1388 C CA . GLY A 1 187 ? 49.985 7.881 -91.310 1.00 45.16 187 GLY A CA 1
ATOM 1389 C C . GLY A 1 187 ? 49.748 8.540 -92.676 1.00 45.16 187 GLY A C 1
ATOM 1390 O O . GLY A 1 187 ? 50.059 7.928 -93.693 1.00 45.16 187 GLY A O 1
ATOM 1391 N N . ALA A 1 188 ? 49.216 9.762 -92.732 1.00 43.78 188 ALA A N 1
ATOM 1392 C CA . ALA A 1 188 ? 49.026 10.500 -93.979 1.00 43.78 188 ALA A CA 1
ATOM 1393 C C . ALA A 1 188 ? 49.719 11.856 -93.846 1.00 43.78 188 ALA A C 1
ATOM 1395 O O . ALA A 1 188 ? 49.344 12.680 -93.018 1.00 43.78 188 ALA A O 1
ATOM 1396 N N . GLY A 1 189 ? 50.799 12.035 -94.605 1.00 41.94 189 GLY A N 1
ATOM 1397 C CA . GLY A 1 189 ? 51.679 13.188 -94.496 1.00 41.94 189 GLY A CA 1
ATOM 1398 C C . GLY A 1 189 ? 50.954 14.532 -94.584 1.00 41.94 189 GLY A C 1
ATOM 1399 O O . GLY A 1 189 ? 50.090 14.738 -95.426 1.00 41.94 189 GLY A O 1
ATOM 1400 N N . ASN A 1 190 ? 51.393 15.450 -93.727 1.00 47.75 190 ASN A N 1
ATOM 1401 C CA . ASN A 1 190 ? 51.467 16.885 -93.977 1.00 47.75 190 ASN A CA 1
ATOM 1402 C C . ASN A 1 190 ? 50.257 17.522 -94.692 1.00 47.75 190 ASN A C 1
ATOM 1404 O O . ASN A 1 190 ? 50.370 17.968 -95.831 1.00 47.75 190 ASN A O 1
ATOM 1408 N N . LEU A 1 191 ? 49.125 17.651 -93.997 1.00 42.69 191 LEU A N 1
ATOM 1409 C CA . LEU A 1 191 ? 48.107 18.647 -94.337 1.00 42.69 191 LEU A CA 1
ATOM 1410 C C . LEU A 1 191 ? 47.679 19.371 -93.061 1.00 42.69 191 LEU A C 1
ATOM 1412 O O . LEU A 1 191 ? 46.879 18.875 -92.272 1.00 42.69 191 LEU A O 1
ATOM 1416 N N . GLY A 1 192 ? 48.242 20.561 -92.848 1.00 40.62 192 GLY A N 1
ATOM 1417 C CA . GLY A 1 192 ? 47.736 21.490 -91.848 1.00 40.62 192 GLY A CA 1
ATOM 1418 C C . GLY A 1 192 ? 46.285 21.845 -92.166 1.00 40.62 192 GLY A C 1
ATOM 1419 O O . GLY A 1 192 ? 45.995 22.377 -93.234 1.00 40.62 192 GLY A O 1
ATOM 1420 N N . VAL A 1 193 ? 45.378 21.567 -91.234 1.00 43.84 193 VAL A N 1
ATOM 1421 C CA . VAL A 1 193 ? 43.996 22.048 -91.291 1.00 43.84 193 VAL A CA 1
ATOM 1422 C C . VAL A 1 193 ? 43.844 23.121 -90.219 1.00 43.84 193 VAL A C 1
ATOM 1424 O O . VAL A 1 193 ? 43.588 22.821 -89.055 1.00 43.84 193 VAL A O 1
ATOM 1427 N N . SER A 1 194 ? 44.030 24.387 -90.603 1.00 43.22 194 SER A N 1
ATOM 1428 C CA . SER A 1 194 ? 43.477 25.508 -89.844 1.00 43.22 194 SER A CA 1
ATOM 1429 C C . SER A 1 194 ? 42.025 25.696 -90.290 1.00 43.22 194 SER A C 1
ATOM 1431 O O . SER A 1 194 ? 41.723 25.974 -91.447 1.00 43.22 194 SER A O 1
ATOM 1433 N N . GLY A 1 195 ? 41.098 25.450 -89.371 1.00 37.66 195 GLY A N 1
ATOM 1434 C CA . GLY A 1 195 ? 39.666 25.554 -89.621 1.00 37.66 195 GLY A CA 1
ATOM 1435 C C . GLY A 1 195 ? 38.876 25.010 -88.440 1.00 37.66 195 GLY A C 1
ATOM 1436 O O . GLY A 1 195 ? 39.238 23.986 -87.862 1.00 37.66 195 GLY A O 1
ATOM 1437 N N . GLN A 1 196 ? 37.814 25.719 -88.056 1.00 41.62 196 GLN A N 1
ATOM 1438 C CA . GLN A 1 196 ? 36.901 25.333 -86.982 1.00 41.62 196 GLN A CA 1
ATOM 1439 C C . GLN A 1 196 ? 36.325 23.939 -87.268 1.00 41.62 196 GLN A C 1
ATOM 1441 O O . GLN A 1 196 ? 35.491 23.759 -88.153 1.00 41.62 196 GLN A O 1
ATOM 1446 N N . THR A 1 197 ? 36.785 22.935 -86.526 1.00 42.34 197 THR A N 1
ATOM 1447 C CA . THR A 1 197 ? 36.349 21.548 -86.690 1.00 42.34 197 THR A CA 1
ATOM 1448 C C . THR A 1 197 ? 35.035 21.332 -85.948 1.00 42.34 197 THR A C 1
ATOM 1450 O O . THR A 1 197 ? 34.991 21.135 -84.736 1.00 42.34 197 THR A O 1
ATOM 1453 N N . THR A 1 198 ? 33.924 21.359 -86.682 1.00 36.06 198 THR A N 1
ATOM 1454 C CA . THR A 1 198 ? 32.658 20.790 -86.210 1.00 36.06 198 THR A CA 1
ATOM 1455 C C . THR A 1 198 ? 32.715 19.281 -86.416 1.00 36.06 198 THR A C 1
ATOM 1457 O O . THR A 1 198 ? 32.695 18.787 -87.542 1.00 36.06 198 THR A O 1
ATOM 1460 N N . PHE A 1 199 ? 32.808 18.524 -85.323 1.00 38.94 199 PHE A N 1
ATOM 1461 C CA . PHE A 1 199 ? 32.733 17.067 -85.374 1.00 38.94 199 PHE A CA 1
ATOM 1462 C C . PHE A 1 199 ? 31.292 16.636 -85.668 1.00 38.94 199 PHE A C 1
ATOM 1464 O O . PHE A 1 199 ? 30.483 16.475 -84.757 1.00 38.94 199 PHE A O 1
ATOM 1471 N N . HIS A 1 200 ? 30.970 16.404 -86.940 1.00 35.84 200 HIS A N 1
ATOM 1472 C CA . HIS A 1 200 ? 29.814 15.586 -87.289 1.00 35.84 200 HIS A CA 1
ATOM 1473 C C . HIS A 1 200 ? 30.155 14.122 -86.994 1.00 35.84 200 HIS A C 1
ATOM 1475 O O . HIS A 1 200 ? 30.955 13.496 -87.691 1.00 35.84 200 HIS A O 1
ATOM 1481 N N . LYS A 1 201 ? 29.554 13.566 -85.936 1.00 41.06 201 LYS A N 1
ATOM 1482 C CA . LYS A 1 201 ? 29.491 12.116 -85.729 1.00 41.06 201 LYS A CA 1
ATOM 1483 C C . LYS A 1 201 ? 28.646 11.507 -86.851 1.00 41.06 201 LYS A C 1
ATOM 1485 O O . LYS A 1 201 ? 27.438 11.384 -86.705 1.00 41.06 201 LYS A O 1
ATOM 1490 N N . ASN A 1 202 ? 29.287 11.072 -87.928 1.00 35.75 202 ASN A N 1
ATOM 1491 C CA . ASN A 1 202 ? 28.732 10.023 -88.774 1.00 35.75 202 ASN A CA 1
ATOM 1492 C C . ASN A 1 202 ? 29.394 8.709 -88.352 1.00 35.75 202 ASN A C 1
ATOM 1494 O O . ASN A 1 202 ? 30.548 8.480 -88.720 1.00 35.75 202 ASN A O 1
ATOM 1498 N N . PRO A 1 203 ? 28.733 7.843 -87.562 1.00 41.25 203 PRO A N 1
ATOM 1499 C CA . PRO A 1 203 ? 29.198 6.473 -87.428 1.00 41.25 203 PRO A CA 1
ATOM 1500 C C . PRO A 1 203 ? 29.059 5.815 -88.806 1.00 41.25 203 PRO A C 1
ATOM 1502 O O . PRO A 1 203 ? 27.981 5.371 -89.192 1.00 41.25 203 PRO A O 1
ATOM 1505 N N . HIS A 1 204 ? 30.142 5.793 -89.584 1.00 39.12 204 HIS A N 1
ATOM 1506 C CA . HIS A 1 204 ? 30.204 5.034 -90.828 1.00 39.12 204 HIS A CA 1
ATOM 1507 C C . HIS A 1 204 ? 30.254 3.539 -90.491 1.00 39.12 204 HIS A C 1
ATOM 1509 O O . HIS A 1 204 ? 31.310 2.913 -90.499 1.00 39.12 204 HIS A O 1
ATOM 1515 N N . PHE A 1 205 ? 29.092 2.940 -90.238 1.00 42.28 205 PHE A N 1
ATOM 1516 C CA . PHE A 1 205 ? 28.886 1.511 -90.458 1.00 42.28 205 PHE A CA 1
ATOM 1517 C C . PHE A 1 205 ? 28.657 1.276 -91.956 1.00 42.28 205 PHE A C 1
ATOM 1519 O O . PHE A 1 205 ? 27.572 0.891 -92.371 1.00 42.28 205 PHE A O 1
ATOM 1526 N N . ASN A 1 206 ? 29.664 1.537 -92.794 1.00 41.75 206 ASN A N 1
ATOM 1527 C CA . ASN A 1 206 ? 29.550 1.306 -94.235 1.00 41.75 206 ASN A CA 1
ATOM 1528 C C . ASN A 1 206 ? 30.116 -0.075 -94.603 1.00 41.75 206 ASN A C 1
ATOM 1530 O O . ASN A 1 206 ? 31.159 -0.199 -95.235 1.00 41.75 206 ASN A O 1
ATOM 1534 N N . LYS A 1 207 ? 29.403 -1.136 -94.204 1.00 47.72 207 LYS A N 1
ATOM 1535 C CA . LYS A 1 207 ? 29.369 -2.382 -94.985 1.00 47.72 207 LYS A CA 1
ATOM 1536 C C . LYS A 1 207 ? 28.265 -2.214 -96.029 1.00 47.72 207 LYS A C 1
ATOM 1538 O O . LYS A 1 207 ? 27.145 -2.666 -95.830 1.00 47.72 207 LYS A O 1
ATOM 1543 N N . GLY A 1 208 ? 28.577 -1.496 -97.102 1.00 39.50 208 GLY A N 1
ATOM 1544 C CA . GLY A 1 208 ? 27.674 -1.255 -98.222 1.00 39.50 208 GLY A CA 1
ATOM 1545 C C . GLY A 1 208 ? 28.415 -1.526 -99.521 1.00 39.50 208 GLY A C 1
ATOM 1546 O O . GLY A 1 208 ? 29.436 -0.906 -99.793 1.00 39.50 208 GLY A O 1
ATOM 1547 N N . ILE A 1 209 ? 27.931 -2.510 -100.269 1.00 46.12 209 ILE A N 1
ATOM 1548 C CA . ILE A 1 209 ? 28.449 -2.977 -101.555 1.00 46.12 209 ILE A CA 1
ATOM 1549 C C . ILE A 1 209 ? 28.474 -1.812 -102.558 1.00 46.12 209 ILE A C 1
ATOM 1551 O O . ILE A 1 209 ? 27.434 -1.216 -102.831 1.00 46.12 209 ILE A O 1
ATOM 1555 N N . TYR A 1 210 ? 29.642 -1.511 -103.130 1.00 42.47 210 TYR A N 1
ATOM 1556 C CA . TYR A 1 210 ? 29.756 -0.632 -104.295 1.00 42.47 210 TYR A CA 1
ATOM 1557 C C . TYR A 1 210 ? 29.528 -1.468 -105.560 1.00 42.47 210 TYR A C 1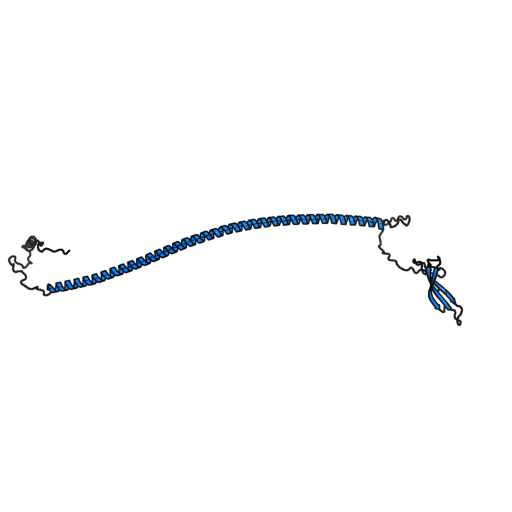
ATOM 1559 O O . TYR A 1 210 ? 30.397 -2.233 -105.972 1.00 42.47 210 TYR A O 1
ATOM 1567 N N . LEU A 1 211 ? 28.343 -1.347 -106.158 1.00 39.97 211 LEU A N 1
ATOM 1568 C CA . LEU A 1 211 ? 28.071 -1.806 -107.522 1.00 39.97 211 LEU A CA 1
ATOM 1569 C C . LEU A 1 211 ? 28.451 -0.669 -108.472 1.00 39.97 211 LEU A C 1
ATOM 1571 O O . LEU A 1 211 ? 27.673 0.263 -108.668 1.00 39.97 211 LEU A O 1
ATOM 1575 N N . ASP A 1 212 ? 29.666 -0.727 -109.012 1.00 39.72 212 ASP A N 1
ATOM 1576 C CA . ASP A 1 212 ? 30.069 0.154 -110.106 1.00 39.72 212 ASP A CA 1
ATOM 1577 C C . ASP A 1 212 ? 29.457 -0.347 -111.426 1.00 39.72 212 ASP A C 1
ATOM 1579 O O . ASP A 1 212 ? 29.409 -1.554 -111.684 1.00 39.72 212 ASP A O 1
ATOM 1583 N N . LYS A 1 213 ? 28.942 0.572 -112.249 1.00 38.38 213 LYS A N 1
ATOM 1584 C CA . LYS A 1 213 ? 28.372 0.250 -113.566 1.00 38.38 213 LYS A CA 1
ATOM 1585 C C . LYS A 1 213 ? 29.524 0.000 -114.537 1.00 38.38 213 LYS A C 1
ATOM 1587 O O . LYS A 1 213 ? 30.166 0.939 -114.996 1.00 38.38 213 LYS A O 1
ATOM 1592 N N . VAL A 1 214 ? 29.768 -1.263 -114.868 1.00 40.62 214 VAL A N 1
ATOM 1593 C CA . VAL A 1 214 ? 30.854 -1.661 -115.773 1.00 40.62 214 VAL A CA 1
ATOM 1594 C C . VAL A 1 214 ? 30.382 -1.595 -117.231 1.00 40.62 214 VAL A C 1
ATOM 1596 O O . VAL A 1 214 ? 29.366 -2.186 -117.580 1.00 40.62 214 VAL A O 1
ATOM 1599 N N . SER A 1 215 ? 31.124 -0.870 -118.074 1.00 38.06 215 SER A N 1
ATOM 1600 C CA . SER A 1 215 ? 30.964 -0.850 -119.537 1.00 38.06 215 SER A CA 1
ATOM 1601 C C . SER A 1 215 ? 31.873 -1.890 -120.212 1.00 38.06 215 SER A C 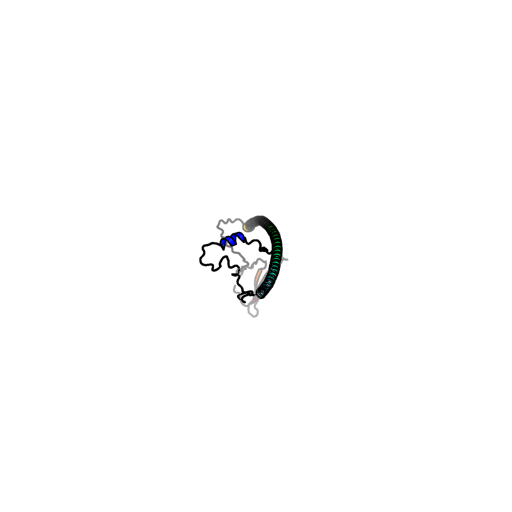1
ATOM 1603 O O . SER A 1 215 ? 32.868 -2.332 -119.637 1.00 38.06 215 SER A O 1
ATOM 1605 N N . ASN A 1 216 ? 31.515 -2.273 -121.440 1.00 41.00 216 ASN A N 1
ATOM 1606 C CA . ASN A 1 216 ? 31.840 -3.532 -122.136 1.00 41.00 216 ASN A CA 1
ATOM 1607 C C . ASN A 1 216 ? 33.313 -3.880 -122.431 1.00 41.00 216 ASN A C 1
ATOM 1609 O O . ASN A 1 216 ? 33.548 -4.740 -123.273 1.00 41.00 216 ASN A O 1
ATOM 1613 N N . HIS A 1 217 ? 34.309 -3.264 -121.794 1.00 42.38 217 HIS A N 1
ATOM 1614 C CA . HIS A 1 217 ? 35.722 -3.570 -122.066 1.00 42.38 217 HIS A CA 1
ATOM 1615 C C . HIS A 1 217 ? 36.647 -3.651 -120.840 1.00 42.38 217 HIS A C 1
ATOM 1617 O O . HIS A 1 217 ? 37.860 -3.745 -121.015 1.00 42.38 217 HIS A O 1
ATOM 1623 N N . SER A 1 218 ? 36.121 -3.712 -119.611 1.00 36.62 218 SER A N 1
ATOM 1624 C CA . SER A 1 218 ? 36.972 -3.831 -118.416 1.00 36.62 218 SER A CA 1
ATOM 1625 C C . SER A 1 218 ? 36.471 -4.901 -117.449 1.00 36.62 218 SER A C 1
ATOM 1627 O O . SER A 1 218 ? 35.542 -4.689 -116.678 1.00 36.62 218 SER A O 1
ATOM 1629 N N . ASN A 1 219 ? 37.128 -6.060 -117.477 1.00 46.53 219 ASN A N 1
ATOM 1630 C CA . ASN A 1 219 ? 37.010 -7.088 -116.448 1.00 46.53 219 ASN A CA 1
ATOM 1631 C C . ASN A 1 219 ? 37.692 -6.604 -115.161 1.00 46.53 219 ASN A C 1
ATOM 1633 O O . ASN A 1 219 ? 38.819 -6.138 -115.252 1.00 46.53 219 ASN A O 1
ATOM 1637 N N . PHE A 1 220 ? 37.007 -6.754 -114.019 1.00 43.06 220 PHE A N 1
ATOM 1638 C CA . PHE A 1 220 ? 37.463 -6.804 -112.611 1.00 43.06 220 PHE A CA 1
ATOM 1639 C C . PHE A 1 220 ? 36.601 -5.912 -111.696 1.00 43.06 220 PHE A C 1
ATOM 1641 O O . PHE A 1 220 ? 36.844 -4.720 -111.549 1.00 43.06 220 PHE A O 1
ATOM 1648 N N . SER A 1 221 ? 35.627 -6.524 -111.011 1.00 43.53 221 SER A N 1
ATOM 1649 C CA . SER A 1 221 ? 35.095 -6.000 -109.747 1.00 43.53 221 SER A CA 1
ATOM 1650 C C . SER A 1 221 ? 35.887 -6.655 -108.615 1.00 43.53 221 SER A C 1
ATOM 1652 O O . SER A 1 221 ? 35.719 -7.841 -108.320 1.00 43.53 221 SER A O 1
ATOM 1654 N N . THR A 1 222 ? 36.838 -5.922 -108.041 1.00 42.69 222 THR A N 1
ATOM 1655 C CA . THR A 1 222 ? 37.645 -6.386 -106.909 1.00 42.69 222 THR A CA 1
ATOM 1656 C C . THR A 1 222 ? 36.856 -6.171 -105.622 1.00 42.69 222 THR A C 1
ATOM 1658 O O . THR A 1 222 ? 36.749 -5.052 -105.127 1.00 42.69 222 THR A O 1
ATOM 1661 N N . ILE A 1 223 ? 36.312 -7.248 -105.054 1.00 44.72 223 ILE A N 1
ATOM 1662 C CA . ILE A 1 223 ? 35.806 -7.250 -103.679 1.00 44.72 223 ILE A CA 1
ATOM 1663 C C . ILE A 1 223 ? 36.940 -7.738 -102.770 1.00 44.72 223 ILE A C 1
ATOM 1665 O O . ILE A 1 223 ? 37.632 -8.712 -103.066 1.00 44.72 223 ILE A O 1
ATOM 1669 N N . GLN A 1 224 ? 37.136 -7.024 -101.660 1.00 49.22 224 GLN A N 1
ATOM 1670 C CA . GLN A 1 224 ? 38.223 -7.094 -100.668 1.00 49.22 224 GLN A CA 1
ATOM 1671 C C . GLN A 1 224 ? 38.419 -8.465 -99.966 1.00 49.22 224 GLN A C 1
ATOM 1673 O O . GLN A 1 224 ? 39.130 -8.564 -98.972 1.00 49.22 224 GLN A O 1
ATOM 1678 N N . THR A 1 225 ? 37.814 -9.539 -100.469 1.00 50.66 225 THR A N 1
ATOM 1679 C CA . THR A 1 225 ? 37.977 -10.923 -99.998 1.00 50.66 225 THR A CA 1
ATOM 1680 C C . THR A 1 225 ? 38.747 -11.807 -100.987 1.00 50.66 225 THR A C 1
ATOM 1682 O O . THR A 1 225 ? 38.860 -13.010 -100.772 1.00 50.66 225 THR A O 1
ATOM 1685 N N . GLY A 1 226 ? 39.284 -11.234 -102.072 1.00 57.09 226 GLY A N 1
ATOM 1686 C CA . GLY A 1 226 ? 40.040 -11.967 -103.095 1.00 57.09 226 GLY A CA 1
ATOM 1687 C C . GLY A 1 226 ? 39.167 -12.779 -104.057 1.00 57.09 226 GLY A C 1
ATOM 1688 O O . GLY A 1 226 ? 39.700 -13.389 -104.978 1.00 57.09 226 GLY A O 1
ATOM 1689 N N . VAL A 1 227 ? 37.842 -12.760 -103.876 1.00 61.12 227 VAL A N 1
ATOM 1690 C CA . VAL A 1 227 ? 36.874 -13.427 -104.753 1.00 61.12 227 VAL A CA 1
ATOM 1691 C C . VAL A 1 227 ? 36.290 -12.409 -105.729 1.00 61.12 227 VAL A C 1
ATOM 1693 O O . VAL A 1 227 ? 35.713 -11.408 -105.308 1.00 61.12 227 VAL A O 1
ATOM 1696 N N . GLY A 1 228 ? 36.445 -12.657 -107.029 1.00 67.75 228 GLY A N 1
ATOM 1697 C CA . GLY A 1 228 ? 35.878 -11.825 -108.094 1.00 67.75 228 GLY A CA 1
ATOM 1698 C C . GLY A 1 228 ? 34.747 -12.552 -108.810 1.00 67.75 228 GLY A C 1
ATOM 1699 O O . GLY A 1 228 ? 34.902 -13.717 -109.161 1.00 67.75 228 GLY A O 1
ATOM 1700 N N . SER A 1 229 ? 33.622 -11.890 -109.062 1.00 71.88 229 SER A N 1
ATOM 1701 C CA . SER A 1 229 ? 32.542 -12.444 -109.889 1.00 71.88 229 SER A CA 1
ATOM 1702 C C . SER A 1 229 ? 32.531 -11.784 -111.262 1.00 71.88 229 SER A C 1
ATOM 1704 O O . SER A 1 229 ? 32.656 -10.562 -111.352 1.00 71.88 229 SER A O 1
ATOM 1706 N N . TYR A 1 230 ? 32.371 -12.574 -112.318 1.00 71.81 230 TYR A N 1
ATOM 1707 C CA . TYR A 1 230 ? 32.290 -12.081 -113.694 1.00 71.81 230 TYR A CA 1
ATOM 1708 C C . TYR A 1 230 ? 31.460 -13.029 -114.559 1.00 71.81 230 TYR A C 1
ATOM 1710 O O . TYR A 1 230 ? 31.269 -14.193 -114.209 1.00 71.81 230 TYR A O 1
ATOM 1718 N N . SER A 1 231 ? 30.983 -12.532 -115.694 1.00 75.75 231 SER A N 1
ATOM 1719 C CA . SER A 1 231 ? 30.161 -13.289 -116.637 1.00 75.75 231 SER A CA 1
ATOM 1720 C C . SER A 1 231 ? 30.868 -13.346 -117.984 1.00 75.75 231 SER A C 1
ATOM 1722 O O . SER A 1 231 ? 31.405 -12.338 -118.438 1.00 75.75 231 SER A O 1
ATOM 1724 N N . ILE A 1 232 ? 30.872 -14.513 -118.623 1.00 78.00 232 ILE A N 1
ATOM 1725 C CA . ILE A 1 232 ? 31.306 -14.666 -120.015 1.00 78.00 232 ILE A CA 1
ATOM 1726 C C . ILE A 1 232 ? 30.072 -14.997 -120.842 1.00 78.00 232 ILE A C 1
ATOM 1728 O O . ILE A 1 232 ? 29.310 -15.893 -120.477 1.00 78.00 232 ILE A O 1
ATOM 1732 N N . VAL A 1 233 ? 29.889 -14.277 -121.944 1.00 77.12 233 VAL A N 1
ATOM 1733 C CA . VAL A 1 233 ? 28.896 -14.604 -122.967 1.00 77.12 233 VAL A CA 1
ATOM 1734 C C . VAL A 1 233 ? 29.618 -15.310 -124.105 1.00 77.12 233 VAL A C 1
ATOM 1736 O O . VAL A 1 233 ? 30.544 -14.750 -124.688 1.00 77.12 233 VAL A O 1
ATOM 1739 N N . GLU A 1 234 ? 29.210 -16.540 -124.393 1.00 80.19 234 GLU A N 1
ATOM 1740 C CA . GLU A 1 234 ? 29.723 -17.330 -125.510 1.00 80.19 234 GLU A CA 1
ATOM 1741 C C . GLU A 1 234 ? 28.626 -17.496 -126.562 1.00 80.19 234 GLU A C 1
ATOM 1743 O O . GLU A 1 234 ? 27.494 -17.885 -126.249 1.00 80.19 234 GLU A O 1
ATOM 1748 N N . ASP A 1 235 ? 28.969 -17.203 -127.816 1.00 77.62 235 ASP A N 1
ATOM 1749 C CA . ASP A 1 235 ? 28.093 -17.446 -128.956 1.00 77.62 235 ASP A CA 1
ATOM 1750 C C . ASP A 1 235 ? 28.119 -18.938 -129.299 1.00 77.62 235 ASP A C 1
ATOM 1752 O O . ASP A 1 235 ? 29.164 -19.496 -129.644 1.00 77.62 235 ASP A O 1
ATOM 1756 N N . TYR A 1 236 ? 26.958 -19.589 -129.231 1.00 71.25 236 TYR A N 1
ATOM 1757 C CA . TYR A 1 236 ? 26.790 -20.942 -129.745 1.00 71.25 236 TYR A CA 1
ATOM 1758 C C . TYR A 1 236 ? 26.202 -20.871 -131.156 1.00 71.25 236 TYR A C 1
ATOM 1760 O O . TYR A 1 236 ? 25.228 -20.158 -131.413 1.00 71.25 236 TYR A O 1
ATOM 1768 N N . GLY A 1 237 ? 26.814 -21.612 -132.086 1.00 66.88 237 GLY A N 1
ATOM 1769 C CA . GLY A 1 237 ? 26.364 -21.699 -133.478 1.00 66.88 237 GLY A CA 1
ATOM 1770 C C . GLY A 1 237 ? 24.890 -22.121 -133.607 1.00 66.88 237 GLY A C 1
ATOM 1771 O O . GLY A 1 237 ? 24.306 -22.640 -132.654 1.00 66.88 237 GLY A O 1
ATOM 1772 N N . PRO A 1 238 ? 24.262 -21.910 -134.778 1.00 66.69 238 PRO A N 1
ATOM 1773 C CA . PRO A 1 238 ? 22.819 -22.046 -134.932 1.00 66.69 238 PRO A CA 1
ATOM 1774 C C . PRO A 1 238 ? 22.339 -23.471 -134.634 1.00 66.69 238 PRO A C 1
ATOM 1776 O O . PRO A 1 238 ? 22.749 -24.431 -135.288 1.00 66.69 238 PRO A O 1
ATOM 1779 N N . VAL A 1 239 ? 21.404 -23.597 -133.690 1.00 65.12 239 VAL A N 1
ATOM 1780 C CA . VAL A 1 239 ? 20.686 -24.845 -133.398 1.00 65.12 239 VAL A CA 1
ATOM 1781 C C . VAL A 1 239 ? 19.249 -24.657 -133.877 1.00 65.12 239 VAL A C 1
ATOM 1783 O O . VAL A 1 239 ? 18.513 -23.831 -133.352 1.00 65.12 239 VAL A O 1
ATOM 1786 N N . GLY A 1 240 ? 18.845 -25.361 -134.937 1.00 68.81 240 GLY A N 1
ATOM 1787 C CA . GLY A 1 240 ? 17.487 -25.226 -135.488 1.00 68.81 240 GLY A CA 1
ATOM 1788 C C . GLY A 1 240 ? 17.171 -23.858 -136.120 1.00 68.81 240 GLY A C 1
ATOM 1789 O O . GLY A 1 240 ? 16.012 -23.459 -136.149 1.00 68.81 240 GLY A O 1
ATOM 1790 N N . GLY A 1 241 ? 18.181 -23.135 -136.623 1.00 72.31 241 GLY A N 1
ATOM 1791 C CA . GLY A 1 241 ? 18.005 -21.862 -137.343 1.00 72.31 241 GLY A CA 1
ATOM 1792 C C . GLY A 1 241 ? 17.914 -20.606 -136.466 1.00 72.31 241 GLY A C 1
ATOM 1793 O O . GLY A 1 241 ? 17.773 -19.512 -137.003 1.00 72.31 241 GLY A O 1
ATOM 1794 N N . GLN A 1 242 ? 18.029 -20.746 -135.143 1.00 68.38 242 GLN A N 1
ATOM 1795 C CA . GLN A 1 242 ? 18.126 -19.638 -134.186 1.00 68.38 242 GLN A CA 1
ATOM 1796 C C . GLN A 1 242 ? 19.549 -19.581 -133.608 1.00 68.38 242 GLN A C 1
ATOM 1798 O O . GLN A 1 242 ? 20.144 -20.625 -133.328 1.00 68.38 242 GLN A O 1
ATOM 1803 N N . ASN A 1 243 ? 20.093 -18.374 -133.429 1.00 74.75 243 ASN A N 1
ATOM 1804 C CA . ASN A 1 243 ? 21.372 -18.166 -132.744 1.00 74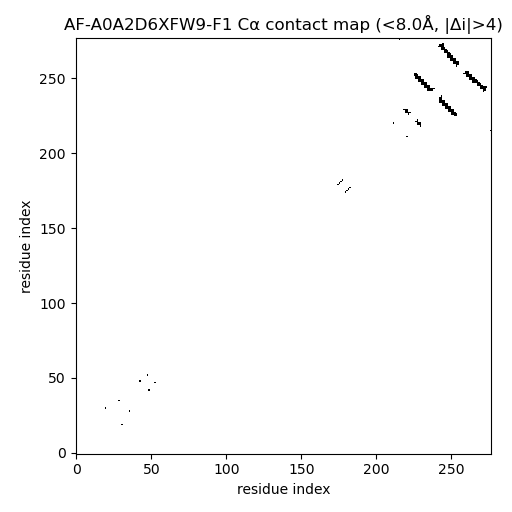.75 243 ASN A CA 1
ATOM 1805 C C . ASN A 1 243 ? 21.135 -18.089 -131.234 1.00 74.75 243 ASN A C 1
ATOM 1807 O O . ASN A 1 243 ? 20.237 -17.372 -130.780 1.00 74.75 243 ASN A O 1
ATOM 1811 N N . TYR A 1 244 ? 21.954 -18.803 -130.469 1.00 74.06 244 TYR A N 1
ATOM 1812 C CA . TYR A 1 244 ? 21.877 -18.827 -129.014 1.00 74.06 244 TYR A CA 1
ATOM 1813 C C . TYR A 1 244 ? 23.143 -18.229 -128.426 1.00 74.06 244 TYR A C 1
ATOM 1815 O O . TYR A 1 244 ? 24.249 -18.478 -128.904 1.00 74.06 244 TYR A O 1
ATOM 1823 N N . GLN A 1 245 ? 22.972 -17.480 -127.347 1.00 78.31 245 GLN A N 1
ATOM 1824 C CA . GLN A 1 245 ? 24.078 -17.052 -126.510 1.00 78.31 245 GLN A CA 1
ATOM 1825 C C . GLN A 1 245 ? 23.949 -17.722 -125.152 1.00 78.31 245 GLN A C 1
ATOM 1827 O O . GLN A 1 245 ? 22.846 -17.859 -124.612 1.00 78.31 245 GLN A O 1
ATOM 1832 N N . THR A 1 246 ? 25.081 -18.150 -124.608 1.00 78.38 246 THR A N 1
ATOM 1833 C CA . THR A 1 246 ? 25.151 -18.687 -123.252 1.00 78.38 246 THR A CA 1
ATOM 1834 C C . THR A 1 246 ? 25.915 -17.704 -122.386 1.00 78.38 246 THR A C 1
ATOM 1836 O O . THR A 1 246 ? 27.100 -17.472 -122.610 1.00 78.38 246 THR A O 1
ATOM 1839 N N . MET A 1 247 ? 25.247 -17.136 -121.384 1.00 78.81 247 MET A N 1
ATOM 1840 C CA . MET A 1 247 ? 25.919 -16.362 -120.346 1.00 78.81 247 MET A CA 1
ATOM 1841 C C . MET A 1 247 ? 26.252 -17.291 -119.184 1.00 78.81 247 MET A C 1
ATOM 1843 O O . MET A 1 247 ? 25.357 -17.801 -118.505 1.00 78.81 247 MET A O 1
ATOM 1847 N N . THR A 1 248 ? 27.543 -17.483 -118.939 1.00 79.31 248 THR A N 1
ATOM 1848 C CA . THR A 1 248 ? 28.050 -18.255 -117.806 1.00 79.31 248 THR A CA 1
ATOM 1849 C C . THR A 1 248 ? 28.654 -17.313 -116.776 1.00 79.31 248 THR A C 1
ATOM 1851 O O . THR A 1 248 ? 29.589 -16.567 -117.061 1.00 79.31 248 THR A O 1
ATOM 1854 N N . ASN A 1 249 ? 28.110 -17.352 -115.563 1.00 77.69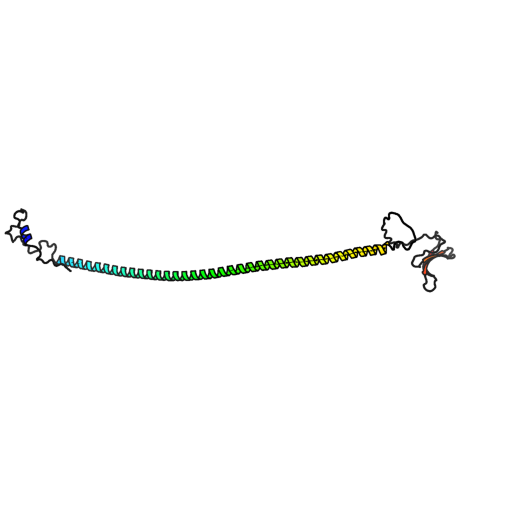 249 ASN A N 1
ATOM 1855 C CA . ASN A 1 249 ? 28.592 -16.600 -114.416 1.00 77.69 249 ASN A CA 1
ATOM 1856 C C . ASN A 1 249 ? 29.644 -17.425 -113.672 1.00 77.69 249 ASN A C 1
ATOM 1858 O O . ASN A 1 249 ? 29.401 -18.579 -113.304 1.00 77.69 249 ASN A O 1
ATOM 1862 N N . TYR A 1 250 ? 30.787 -16.809 -113.399 1.00 81.06 250 TYR A N 1
ATOM 1863 C CA . TYR A 1 250 ? 31.905 -17.396 -112.680 1.00 81.06 250 TYR A CA 1
ATOM 1864 C C . TYR A 1 250 ? 32.161 -16.640 -111.377 1.00 81.06 250 TYR A C 1
ATOM 1866 O O . TYR A 1 250 ? 32.160 -15.408 -111.344 1.00 81.06 250 TYR A O 1
ATOM 1874 N N . MET A 1 251 ? 32.460 -17.381 -110.312 1.00 79.25 251 MET A N 1
ATOM 1875 C CA . MET A 1 251 ? 33.180 -16.866 -109.150 1.00 79.25 251 MET A CA 1
ATOM 1876 C C . MET A 1 251 ? 34.633 -17.331 -109.228 1.00 79.25 251 MET A C 1
ATOM 1878 O O . MET A 1 251 ? 34.922 -18.526 -109.265 1.00 79.25 251 MET A O 1
ATOM 1882 N N . ARG A 1 252 ? 35.556 -16.375 -109.277 1.00 78.31 252 ARG A N 1
ATOM 1883 C CA . ARG A 1 252 ? 36.997 -16.594 -109.277 1.00 78.31 252 ARG A CA 1
ATOM 1884 C C . ARG A 1 252 ? 37.513 -16.533 -107.855 1.00 78.31 252 ARG A C 1
ATOM 1886 O O . ARG A 1 252 ? 37.408 -15.490 -107.218 1.00 78.31 252 ARG A O 1
ATOM 1893 N N . PHE A 1 253 ? 38.116 -17.620 -107.402 1.00 75.62 253 PHE A N 1
ATOM 1894 C CA . PHE A 1 253 ? 38.754 -17.709 -106.097 1.00 75.62 253 PHE A CA 1
ATOM 1895 C C . PHE A 1 253 ? 40.282 -17.711 -106.258 1.00 75.62 253 PHE A C 1
ATOM 1897 O O . PHE A 1 253 ? 40.803 -18.245 -107.248 1.00 75.62 253 PHE A O 1
ATOM 1904 N N . PRO A 1 254 ? 41.022 -17.134 -105.299 1.00 70.25 254 PRO A N 1
ATOM 1905 C CA . PRO A 1 254 ? 42.468 -17.261 -105.264 1.00 70.25 254 PRO A CA 1
ATOM 1906 C C . PRO A 1 254 ? 42.822 -18.694 -104.843 1.00 70.25 254 PRO A C 1
ATOM 1908 O O . PRO A 1 254 ? 42.302 -19.190 -103.843 1.00 70.25 254 PRO A O 1
ATOM 1911 N N . SER A 1 255 ? 43.680 -19.379 -105.607 1.00 69.00 255 SER A N 1
ATOM 1912 C CA . SER A 1 255 ? 44.237 -20.662 -105.171 1.00 69.00 255 SER A CA 1
ATOM 1913 C C . SER A 1 255 ? 45.444 -20.400 -104.268 1.00 69.00 255 SER A C 1
ATOM 1915 O O . SER A 1 255 ? 46.400 -19.765 -104.724 1.00 69.00 255 SER A O 1
ATOM 1917 N N . PRO A 1 256 ? 45.449 -20.882 -103.014 1.00 58.28 256 PRO A N 1
ATOM 1918 C CA . PRO A 1 256 ? 46.582 -20.683 -102.117 1.00 58.28 256 PRO A CA 1
ATOM 1919 C C . PRO A 1 256 ? 47.839 -21.470 -102.528 1.00 58.28 256 PRO A C 1
ATOM 1921 O O . PRO A 1 256 ? 48.922 -21.144 -102.056 1.00 58.28 256 PRO A O 1
ATOM 1924 N N . GLU A 1 257 ? 47.734 -22.468 -103.414 1.00 55.66 257 GLU A N 1
ATOM 1925 C CA . GLU A 1 257 ? 48.819 -23.440 -103.639 1.00 55.66 257 GLU A CA 1
ATOM 1926 C C . GLU A 1 257 ? 49.643 -23.225 -104.920 1.00 55.66 257 GLU A C 1
ATOM 1928 O O . GLU A 1 257 ? 50.721 -23.798 -105.043 1.00 55.66 257 GLU A O 1
ATOM 1933 N N . LEU A 1 258 ? 49.193 -22.400 -105.876 1.00 55.75 258 LEU A N 1
ATOM 1934 C CA . LEU A 1 258 ? 49.862 -22.279 -107.188 1.00 55.75 258 LEU A CA 1
ATOM 1935 C C . LEU A 1 258 ? 49.982 -20.845 -107.731 1.00 55.75 258 LEU A C 1
ATOM 1937 O O . LEU A 1 258 ? 50.419 -20.659 -108.864 1.00 55.75 258 LEU A O 1
ATOM 1941 N N . GLY A 1 259 ? 49.572 -19.819 -106.973 1.00 59.78 259 GLY A N 1
ATOM 1942 C CA . GLY A 1 259 ? 49.548 -18.429 -107.462 1.00 59.78 259 GLY A CA 1
ATOM 1943 C C . GLY A 1 259 ? 48.597 -18.201 -108.649 1.00 59.78 259 GLY A C 1
ATOM 1944 O O . GLY A 1 259 ? 48.603 -17.136 -109.263 1.00 59.78 259 GLY A O 1
ATOM 1945 N N . THR A 1 260 ? 47.775 -19.197 -108.979 1.00 68.38 260 THR A N 1
ATOM 1946 C CA . THR A 1 260 ? 46.753 -19.149 -110.022 1.00 68.38 260 THR A CA 1
ATOM 1947 C C . THR A 1 260 ? 45.376 -18.904 -109.405 1.00 68.38 260 THR A C 1
ATOM 1949 O O . THR A 1 260 ? 45.165 -19.015 -108.197 1.00 68.38 260 THR A O 1
ATOM 1952 N N . THR A 1 261 ? 44.409 -18.539 -110.242 1.00 73.94 261 THR A N 1
ATOM 1953 C CA . THR A 1 261 ? 43.007 -18.412 -109.827 1.00 73.94 261 THR A CA 1
ATOM 1954 C C . THR A 1 261 ? 42.206 -19.561 -110.417 1.00 73.94 261 THR A C 1
ATOM 1956 O O . THR A 1 261 ? 42.481 -19.976 -111.543 1.00 73.94 261 THR A O 1
ATOM 1959 N N . TYR A 1 262 ? 41.228 -20.079 -109.676 1.00 79.00 262 TYR A N 1
ATOM 1960 C CA . TYR A 1 262 ? 40.286 -21.064 -110.208 1.00 79.00 262 TYR A CA 1
ATOM 1961 C C . TYR A 1 262 ? 38.893 -20.449 -110.305 1.00 79.00 262 TYR A C 1
ATOM 1963 O O . TYR A 1 262 ? 38.491 -19.641 -109.467 1.00 79.00 262 TYR A O 1
ATOM 1971 N N . ASN A 1 263 ? 38.170 -20.802 -111.367 1.00 80.12 263 ASN A N 1
ATOM 1972 C CA . ASN A 1 263 ? 36.830 -20.296 -111.632 1.00 80.12 263 ASN A CA 1
ATOM 1973 C C . ASN A 1 263 ? 35.811 -21.388 -111.305 1.00 80.12 263 ASN A C 1
ATOM 1975 O O . ASN A 1 263 ? 35.898 -22.493 -111.837 1.00 80.12 263 ASN A O 1
ATOM 1979 N N . VAL A 1 264 ? 34.838 -21.070 -110.459 1.00 82.38 264 VAL A N 1
ATOM 1980 C CA . VAL A 1 264 ? 33.671 -21.912 -110.189 1.00 82.38 264 VAL A CA 1
ATOM 1981 C C . VAL A 1 264 ? 32.497 -21.344 -110.972 1.00 82.38 264 VAL A C 1
ATOM 1983 O O . VAL A 1 264 ? 32.191 -20.159 -110.843 1.00 82.38 264 VAL A O 1
ATOM 1986 N N . ILE A 1 265 ? 31.839 -22.172 -111.782 1.00 82.69 265 ILE A N 1
ATOM 1987 C CA . ILE A 1 265 ? 30.594 -21.785 -112.453 1.00 82.69 265 ILE A CA 1
ATOM 1988 C C . ILE A 1 265 ? 29.491 -21.736 -111.403 1.00 82.69 265 ILE A C 1
ATOM 1990 O O . ILE A 1 265 ? 29.235 -22.724 -110.718 1.00 82.69 265 ILE A O 1
ATOM 1994 N N . VAL A 1 266 ? 28.838 -20.586 -111.281 1.00 82.88 266 VAL A N 1
ATOM 1995 C CA . VAL A 1 266 ? 27.768 -20.366 -110.292 1.00 82.88 266 VAL A CA 1
ATOM 1996 C C . VAL A 1 266 ? 26.386 -20.347 -110.930 1.00 82.88 266 VAL A C 1
ATOM 1998 O O . VAL A 1 266 ? 25.381 -20.491 -110.244 1.00 82.88 266 VAL A O 1
ATOM 2001 N N . GLY A 1 267 ? 26.333 -20.223 -112.254 1.00 78.19 267 GLY A N 1
ATOM 2002 C CA . GLY A 1 267 ? 25.118 -20.375 -113.036 1.00 78.19 267 GLY A CA 1
ATOM 2003 C C . GLY A 1 267 ? 25.405 -20.167 -114.514 1.00 78.19 267 GLY A C 1
ATOM 2004 O O . GLY A 1 267 ? 26.277 -19.377 -114.871 1.00 78.19 267 GLY A O 1
ATOM 2005 N N . SER A 1 268 ? 24.670 -20.869 -115.365 1.00 80.56 268 SER A N 1
ATOM 2006 C CA . SER A 1 268 ? 24.719 -20.681 -116.810 1.00 80.56 268 SER A CA 1
ATOM 2007 C C . SER A 1 268 ? 23.297 -20.633 -117.344 1.00 80.56 268 SER A C 1
ATOM 2009 O O . SER A 1 268 ? 22.452 -21.432 -116.933 1.00 80.56 268 SER A O 1
ATOM 2011 N N . ALA A 1 269 ? 23.022 -19.660 -118.204 1.00 76.69 269 ALA A N 1
ATOM 2012 C CA . ALA A 1 269 ? 21.727 -19.492 -118.838 1.00 76.69 269 ALA A CA 1
ATOM 2013 C C . ALA A 1 269 ? 21.921 -19.306 -120.340 1.00 76.69 269 ALA A C 1
ATOM 2015 O O . ALA A 1 269 ? 22.718 -18.473 -120.776 1.00 76.69 269 ALA A O 1
ATOM 2016 N N . MET A 1 270 ? 21.163 -20.075 -121.116 1.00 78.00 270 MET A N 1
ATOM 2017 C CA . MET A 1 270 ? 21.109 -19.958 -122.565 1.00 78.00 270 MET A CA 1
ATOM 2018 C C . MET A 1 270 ? 19.850 -19.186 -122.949 1.00 78.00 270 MET A C 1
ATOM 2020 O O . MET A 1 270 ? 18.759 -19.496 -122.464 1.00 78.00 270 MET A O 1
ATOM 2024 N N . TYR A 1 271 ? 19.991 -18.184 -123.806 1.00 76.56 271 TYR A N 1
ATOM 2025 C CA . TYR A 1 271 ? 18.879 -17.348 -124.251 1.00 76.56 271 TYR A CA 1
ATOM 2026 C C . TYR A 1 271 ? 18.963 -17.083 -125.758 1.00 76.56 271 TYR A C 1
ATOM 2028 O O . TYR A 1 271 ? 20.028 -17.136 -126.375 1.00 76.56 271 TYR A O 1
ATOM 2036 N N . THR A 1 272 ? 17.797 -16.835 -126.355 1.00 74.44 272 THR A N 1
ATOM 2037 C CA . THR A 1 272 ? 17.641 -16.474 -127.768 1.00 74.44 272 THR A CA 1
ATOM 2038 C C . THR A 1 272 ? 17.439 -14.969 -127.881 1.00 74.44 272 THR A C 1
ATOM 2040 O O . THR A 1 272 ? 16.430 -14.455 -127.394 1.00 74.44 272 THR A O 1
ATOM 2043 N N . GLY A 1 273 ? 18.369 -14.273 -128.536 1.00 63.44 273 GLY A N 1
ATOM 2044 C CA . GLY A 1 273 ? 18.337 -12.819 -128.733 1.00 63.44 273 GLY A CA 1
ATOM 2045 C C . GLY A 1 273 ? 19.528 -12.117 -128.082 1.00 63.44 273 GLY A C 1
ATOM 2046 O O . GLY A 1 273 ? 20.028 -12.568 -127.063 1.00 63.44 273 GLY A O 1
ATOM 2047 N N . SER A 1 274 ? 20.014 -11.034 -128.683 1.00 57.66 274 SER A N 1
ATOM 2048 C CA . SER A 1 274 ? 21.165 -10.281 -128.173 1.00 57.66 274 SER A CA 1
ATOM 2049 C C . SER A 1 274 ? 20.842 -9.640 -126.817 1.00 57.66 274 SER A C 1
ATOM 2051 O O . SER A 1 274 ? 19.789 -9.012 -126.683 1.00 57.66 274 SER A O 1
ATOM 2053 N N . ILE A 1 275 ? 21.735 -9.745 -125.822 1.00 54.81 275 ILE A N 1
ATOM 2054 C CA . ILE A 1 275 ? 21.604 -8.947 -124.587 1.00 54.81 275 ILE A CA 1
ATOM 2055 C C . ILE A 1 275 ? 21.696 -7.462 -124.976 1.00 54.81 275 ILE A C 1
ATOM 2057 O O . ILE A 1 275 ? 22.639 -7.092 -125.681 1.00 54.81 275 ILE A O 1
ATOM 2061 N N . PRO A 1 276 ? 20.756 -6.599 -124.542 1.00 49.88 276 PRO A N 1
ATOM 2062 C CA . PRO A 1 276 ? 20.922 -5.159 -124.671 1.00 49.88 276 PRO A CA 1
ATOM 2063 C C . PRO A 1 276 ? 22.129 -4.736 -123.830 1.00 49.88 276 PRO A C 1
ATOM 2065 O O . PRO A 1 276 ? 22.112 -4.894 -122.609 1.00 49.88 276 PRO A O 1
ATOM 2068 N N . LEU A 1 277 ? 23.174 -4.257 -124.505 1.00 47.28 277 LEU A N 1
ATOM 2069 C CA . LEU A 1 277 ? 24.339 -3.633 -123.879 1.00 47.28 277 LEU A CA 1
ATOM 2070 C C . LEU A 1 277 ? 23.962 -2.334 -123.158 1.00 47.28 277 LEU A C 1
ATOM 2072 O O . LEU A 1 277 ? 23.110 -1.589 -123.697 1.00 4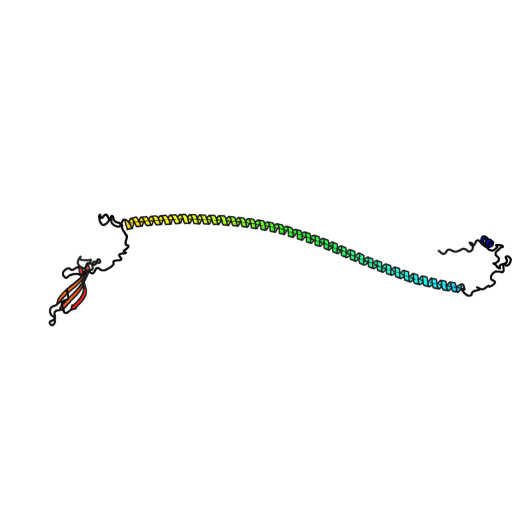7.28 277 LEU A O 1
#

Nearest PDB structures (foldseek):
  8avj-assembly1_A  TM=3.882E-01  e=3.759E+00  Rhizobium sp. AAP43

Secondary structure (DSSP, 8-state):
------TT-S-HHHHHHHHT-TT-TT----TT-TT-S---SS-TT-S--HHHHHHHHHHHHHHHHHHHHHHHHHHHHHHHHHHHHHHHHHHHHHHHHHHHHHHHHHHHHHHHHHHHHHHHHHHHHHHHHHHHHHHHHHHHHHHHHHHHHHHHHHHHHHHHHHHHHHHHHHHHHHHHIIIIISSTTSSS------S--------------------TT------TTS-EEEEEEEEEEEETTEEEEEEEEEEEEE-TTTS-EEEEEEEEEEEES----

Sequence (277 aa):
MPYNIQTGQLDLGGLKEYLLRPASTSLSGSALNTTGFYPYTGNPSDFAHSGYVEAISGDISGYIRTVSGVIRDDLVESGTNLSGYTTKVKDQLKSDITQLSGDKVQISGDLRDLSGVVYTNQGNIGGLETSLVTSGQNLEELIISTSGDISGYVDGVSGVLNTKVSNLDTSLRGHVYSDYLSKKDIGAGNLGVSGQTTFHKNPHFNKGIYLDKVSNHSNFSTIQTGVGSYSIVEDYGPVGGQNYQTMTNYMRFPSPELGTTYNVIVGSAMYTGSIPL

pLDDT: mean 74.94, std 23.11, range [35.75, 98.88]

Solvent-accessible surface area (backbone atoms only — not comparable to full-atom values): 17116 Å² total; per-residue (Å²): 134,86,86,77,81,62,91,80,72,67,64,62,66,65,52,50,58,67,74,63,55,97,80,61,100,78,64,98,63,59,96,84,47,86,72,75,55,80,88,53,98,53,77,94,65,83,78,73,53,72,69,56,55,50,50,53,51,50,51,51,52,51,49,51,54,51,54,54,45,53,54,49,51,54,50,51,51,52,50,52,51,51,52,53,50,53,50,53,54,52,53,50,52,52,51,52,52,52,50,53,53,50,52,51,53,50,54,54,49,54,52,52,53,51,51,51,54,52,54,51,51,53,52,52,51,55,52,50,52,54,51,51,53,52,52,50,51,55,51,50,52,50,50,55,51,52,53,48,53,51,50,54,49,52,54,51,54,50,52,55,50,52,51,52,52,52,51,48,53,53,50,52,51,52,48,49,50,58,60,62,56,55,64,60,69,78,86,61,83,90,73,90,77,89,67,91,80,78,83,75,87,70,85,80,81,74,90,67,87,83,83,75,90,76,61,102,83,67,92,79,60,84,44,100,80,63,47,32,65,53,72,49,76,44,82,45,76,67,63,94,86,43,60,36,38,36,43,37,33,31,41,32,39,70,39,93,85,73,86,46,71,47,74,44,80,76,47,72,49,76,43,77,67,82,80,86,128

Radius of gyration: 89.33 Å; Cα contacts (8 Å, |Δi|>4): 118; chains: 1; bounding box: 116×60×243 Å

Foldseek 3Di:
DDDPPDPPPPPVVVVVVVVPDPDDPPDPDDPPPPVVPPPDPDDPPVPDDPVNVVVVVVVVVVVCVVVVVVVVVVVVVVVVVVVVVVVVVVVVVVVVVVVVVVVVVVVVVVVVVVVVVVVVVVVVVVVVVVVVVVVVVVVVVVVVVVVVVVVVVVVVVVVVVVVVVVVVVVVVVVCCCVPVVVVPDPPDDDDDDDDDDDDDPDPPPPPDDDDDDDDDPDDDDDDPPQKTKDWDWDWDPDDPNFTKIKIWIWIWHQDPPPRDIDTDTPDIDIDTDDDDD